Protein 4NWB (pdb70)

Foldseek 3Di:
DDDVVVVVVVVPCDDLVVLLVCVVPFFKKWKKAKFDDPVVVVVVCVVPVQKDKFWDDLVSLQSQPQDCVRGSAQLSNVNSQLRDDGMMMIGHHDDVVVVVVVQVPDKDFDQDDFQDFFQAKQWQDFFFAWQLSPPDPPVVTHGHDPVCQVVVVVLPDWDDDNTTGHPSTGILDHGRDGGHPSSSVVNVRSPHTRGMIHMGTAWMAGNVVSDIGGDPVNPPDGTDDDDD

Radius of gyration: 24.18 Å; Cα contacts (8 Å, |Δi|>4): 424; chains: 1; bounding box: 47×37×76 Å

Solvent-accessible surface area: 13720 Å² total

InterPro domains:
  IPR001790 Large ribosomal subunit protein uL10, N-terminal [PF00466] (19-119)
  IPR033867 Ribosome assembly factor Mrt4 [cd05796] (21-202)
  IPR040637 Large ribosomal subunit protein uL10-like, insertion domain [PF17777] (125-214)
  IPR043141 Large ribosomal subunit protein uL10-like domain superfamily [G3DSA:3.30.70.1730] (29-232)
  IPR043141 Large ribosomal subunit protein uL10-like domain superfamily [SSF160369] (20-141)
  IPR043164 Large ribosomal subunit protein uL10-like, insertion domain superfamily [G3DSA:3.90.105.20] (124-216)
  IPR051742 Ribosomal Assembly Factor uL10 [PTHR45841] (1-235)

B-factor: mean 37.97, std 18.2, range [11.33, 126.42]

CATH classification: 3.30.70.1730 (+1 more: 3.90.105.20)

Structure (mmCIF, N/CA/C/O backbone):
data_4NWB
#
_entry.id   4NWB
#
_cell.length_a   61.292
_cell.length_b   65.271
_cell.length_c   71.404
_cell.angle_alpha   90.00
_cell.angle_beta   111.03
_cell.angle_gamma   90.00
#
_symmetry.space_group_name_H-M   'C 1 2 1'
#
loop_
_entity.id
_entity.type
_entity.pdbx_description
1 polymer 'mRNA turnover protein 4'
2 non-polymer 'SULFATE ION'
3 water water
#
loop_
_atom_site.group_PDB
_atom_site.id
_atom_site.type_symbol
_atom_site.label_atom_id
_atom_site.label_alt_id
_atom_site.label_comp_id
_atom_site.label_asym_id
_atom_site.label_entity_id
_atom_site.label_seq_id
_atom_site.pdbx_PDB_ins_code
_atom_site.Cartn_x
_atom_site.Cartn_y
_atom_site.Cartn_z
_atom_site.occupancy
_atom_site.B_iso_or_equiv
_atom_site.auth_seq_id
_atom_site.auth_comp_id
_atom_site.auth_asym_id
_atom_site.auth_atom_id
_atom_site.pdbx_PDB_model_num
ATOM 1 N N . LYS A 1 5 ? -0.156 22.966 60.530 1.00 73.09 5 LYS A N 1
ATOM 2 C CA . LYS A 1 5 ? -0.106 24.219 59.781 1.00 70.48 5 LYS A CA 1
ATOM 3 C C . LYS A 1 5 ? 1.112 25.060 60.178 1.00 66.75 5 LYS A C 1
ATOM 4 O O . LYS A 1 5 ? 1.433 25.201 61.361 1.00 69.60 5 LYS A O 1
ATOM 10 N N . ARG A 1 6 ? 1.799 25.614 59.186 1.00 56.79 6 ARG A N 1
ATOM 11 C CA . ARG A 1 6 ? 3.063 26.281 59.452 1.00 52.41 6 ARG A CA 1
ATOM 12 C C . ARG A 1 6 ? 3.078 27.719 58.971 1.00 45.95 6 ARG A C 1
ATOM 13 O O . ARG A 1 6 ? 2.394 28.075 58.010 1.00 46.95 6 ARG A O 1
ATOM 21 N N . ALA A 1 7 ? 3.861 28.544 59.658 1.00 44.72 7 ALA A N 1
ATOM 22 C CA . ALA A 1 7 ? 3.976 29.944 59.317 1.00 42.65 7 ALA A CA 1
ATOM 23 C C . ALA A 1 7 ? 4.837 30.048 58.072 1.00 41.73 7 ALA A C 1
ATOM 24 O O . ALA A 1 7 ? 5.609 29.142 57.763 1.00 42.73 7 ALA A O 1
ATOM 26 N N . ARG A 1 8 ? 4.701 31.160 57.366 1.00 40.03 8 ARG A N 1
ATOM 27 C CA . ARG A 1 8 ? 5.469 31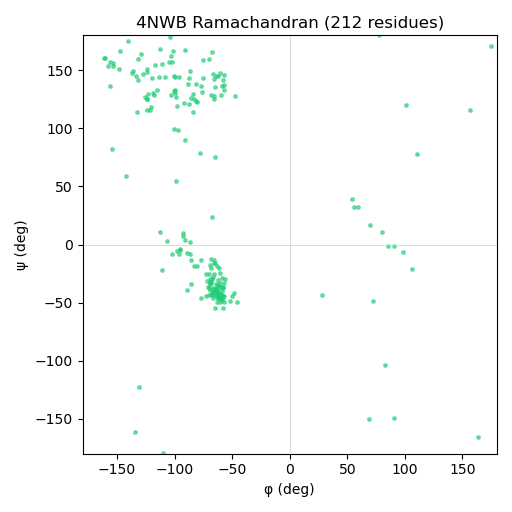.376 56.157 1.00 39.09 8 ARG A CA 1
ATOM 28 C C . ARG A 1 8 ? 6.983 31.321 56.400 1.00 39.11 8 ARG A C 1
ATOM 29 O O . ARG A 1 8 ? 7.734 30.828 55.552 1.00 39.14 8 ARG A O 1
ATOM 37 N N . VAL A 1 9 ? 7.438 31.826 57.546 1.00 38.94 9 VAL A N 1
ATOM 38 C CA . VAL A 1 9 ? 8.877 31.854 57.820 1.00 41.73 9 VAL A CA 1
ATOM 39 C C . VAL A 1 9 ? 9.469 30.443 57.923 1.00 44.36 9 VAL A C 1
ATOM 40 O O . VAL A 1 9 ? 10.617 30.216 57.528 1.00 41.05 9 VAL A O 1
ATOM 44 N N . TYR A 1 10 ? 8.684 29.499 58.435 1.00 44.19 10 TYR A N 1
ATOM 45 C CA . TYR A 1 10 ? 9.112 28.104 58.448 1.00 49.81 10 TYR A CA 1
ATOM 46 C C . TYR A 1 10 ? 9.349 27.620 57.018 1.00 48.77 10 TYR A C 1
ATOM 47 O O . TYR A 1 10 ? 10.394 27.047 56.705 1.00 49.76 10 TYR A O 1
ATOM 56 N N . HIS A 1 11 ? 8.367 27.869 56.158 1.00 51.01 11 HIS A N 1
ATOM 57 C CA . HIS A 1 11 ? 8.455 27.532 54.738 1.00 52.46 11 HIS A CA 1
ATOM 58 C C . HIS A 1 11 ? 9.667 28.184 54.068 1.00 50.52 11 HIS A C 1
ATOM 59 O O . HIS A 1 11 ? 10.387 27.544 53.299 1.00 50.05 11 HIS A O 1
ATOM 66 N N . LEU A 1 12 ? 9.895 29.456 54.366 1.00 40.43 12 LEU A N 1
ATOM 67 C CA . LEU A 1 12 ? 11.007 30.183 53.772 1.00 38.98 12 LEU A CA 1
ATOM 68 C C . LEU A 1 12 ? 12.360 29.647 54.234 1.00 46.80 12 LEU A C 1
ATOM 69 O O . LEU A 1 12 ? 13.319 29.591 53.460 1.00 39.75 12 LEU A O 1
ATOM 74 N N . THR A 1 13 ? 12.431 29.269 55.504 1.00 42.72 13 THR A N 1
ATOM 75 C CA . THR A 1 13 ? 13.660 28.755 56.100 1.00 51.36 13 THR A CA 1
ATOM 76 C C . THR A 1 13 ? 14.094 27.412 55.489 1.00 54.43 13 THR A C 1
ATOM 77 O O . THR A 1 13 ? 15.282 27.193 55.226 1.00 49.74 13 THR A O 1
ATOM 81 N N . GLN A 1 14 ? 13.130 26.530 55.244 1.00 54.38 14 GLN A N 1
ATOM 82 C CA . GLN A 1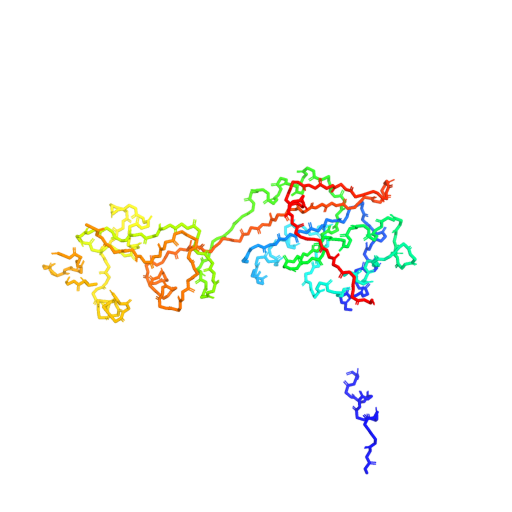 14 ? 13.422 25.225 54.652 1.00 66.45 14 GLN A CA 1
ATOM 83 C C . GLN A 1 14 ? 13.875 25.362 53.201 1.00 70.50 14 GLN A C 1
ATOM 84 O O . GLN A 1 14 ? 14.817 24.698 52.769 1.00 79.43 14 GLN A O 1
ATOM 90 N N . VAL A 1 15 ? 13.199 26.233 52.459 1.00 66.24 15 VAL A N 1
ATOM 91 C CA . VAL A 1 15 ? 13.564 26.548 51.079 1.00 66.67 15 VAL A CA 1
ATOM 92 C C . VAL A 1 15 ? 14.961 27.175 50.989 1.00 70.81 15 VAL A C 1
ATOM 93 O O . VAL A 1 15 ? 15.700 26.930 50.035 1.00 76.00 15 VAL A O 1
ATOM 97 N N . ASN A 1 16 ? 15.326 27.963 51.998 1.00 69.57 16 ASN A N 1
ATOM 98 C CA . ASN A 1 16 ? 16.589 28.700 51.996 1.00 72.57 16 ASN A CA 1
ATOM 99 C C . ASN A 1 16 ? 17.841 27.816 52.050 1.00 76.59 16 ASN A C 1
ATOM 100 O O . ASN A 1 16 ? 18.945 28.271 51.753 1.00 80.62 16 ASN A O 1
ATOM 105 N N . LYS A 1 17 ? 17.665 26.553 52.421 1.00 77.58 17 LYS A N 1
ATOM 106 C CA . LYS A 1 17 ? 18.783 25.619 52.513 1.00 75.64 17 LYS A CA 1
ATOM 107 C C . LYS A 1 17 ? 19.435 25.344 51.155 1.00 75.54 17 LYS A C 1
ATOM 108 O O . LYS A 1 17 ? 18.782 24.889 50.214 1.00 76.08 17 LYS A O 1
ATOM 114 N N . ARG A 1 25 ? 27.485 35.132 45.973 1.00 41.25 25 ARG A N 1
ATOM 115 C CA . ARG A 1 25 ? 26.805 35.605 44.776 1.00 37.10 25 ARG A CA 1
ATOM 116 C C . ARG A 1 25 ? 27.385 36.947 44.338 1.00 30.20 25 ARG A C 1
ATOM 117 O O . ARG A 1 25 ? 28.460 37.345 44.793 1.00 31.10 25 ARG A O 1
ATOM 125 N N . LEU A 1 26 ? 26.675 37.639 43.456 1.00 25.27 26 LEU A N 1
ATOM 126 C CA . LEU A 1 26 ? 27.232 38.792 42.750 1.00 28.39 26 LEU A CA 1
ATOM 127 C C . LEU A 1 26 ? 27.712 39.906 43.683 1.00 25.13 26 LEU A C 1
ATOM 128 O O . LEU A 1 26 ? 28.827 40.423 43.543 1.00 23.96 26 LEU A O 1
ATOM 133 N N . PHE A 1 27 ? 26.865 40.272 44.643 1.00 26.03 27 PHE A N 1
ATOM 134 C CA . PHE A 1 27 ? 27.174 41.357 45.572 1.00 26.36 27 PHE A CA 1
ATOM 135 C C . PHE A 1 27 ? 28.457 41.087 46.338 1.00 24.59 27 PHE A C 1
ATOM 136 O O . PHE A 1 27 ? 29.377 41.911 46.339 1.00 22.15 27 PHE A O 1
ATOM 144 N N . SER A 1 28 ? 28.509 39.930 46.996 1.00 22.86 28 SER A N 1
ATOM 145 C CA . SER A 1 28 ? 29.657 39.568 47.826 1.00 27.14 28 SER A CA 1
ATOM 146 C C . SER A 1 28 ? 30.933 39.381 47.005 1.00 23.42 28 SER A C 1
ATOM 147 O O . SER A 1 28 ? 32.011 39.782 47.435 1.00 23.82 28 SER A O 1
ATOM 150 N N . ASN A 1 29 ? 30.794 38.748 45.846 1.00 22.21 29 ASN A N 1
ATOM 151 C CA . ASN A 1 29 ? 31.923 38.545 44.940 1.00 21.59 29 ASN A CA 1
ATOM 152 C C . ASN A 1 29 ? 32.551 39.864 44.491 1.00 22.78 29 ASN A C 1
ATOM 153 O O . ASN A 1 29 ? 33.780 39.995 44.446 1.00 20.80 29 ASN A O 1
ATOM 158 N N . ILE A 1 30 ? 31.722 40.847 44.153 1.00 18.67 30 ILE A N 1
ATOM 159 C CA . ILE A 1 30 ? 32.257 42.167 43.773 1.00 21.14 30 ILE A CA 1
ATOM 160 C C . ILE A 1 30 ? 33.013 42.801 44.946 1.00 22.59 30 ILE A C 1
ATOM 161 O O . ILE A 1 30 ? 34.134 43.291 44.783 1.00 21.26 30 ILE A O 1
ATOM 166 N N . ARG A 1 31 ? 32.421 42.760 46.142 1.00 21.09 31 ARG A N 1
ATOM 167 C CA . ARG A 1 31 ? 33.094 43.360 47.290 1.00 18.25 31 ARG A CA 1
ATOM 168 C C . ARG A 1 31 ? 34.410 42.666 47.626 1.00 22.80 31 ARG A C 1
ATOM 169 O O . ARG A 1 31 ? 35.368 43.322 48.026 1.00 25.56 31 ARG A O 1
ATOM 177 N N . GLU A 1 32 ? 34.460 41.351 47.441 1.00 20.14 32 GLU A N 1
ATOM 178 C CA . GLU A 1 32 ? 35.671 40.586 47.707 1.00 21.66 32 GLU A CA 1
ATOM 179 C C . GLU A 1 32 ? 36.770 40.980 46.704 1.00 23.36 32 GLU A C 1
ATOM 180 O O . GLU A 1 32 ? 37.968 40.884 46.989 1.00 27.17 32 GLU A O 1
ATOM 186 N N . THR A 1 33 ? 36.335 41.411 45.535 1.00 20.38 33 THR A N 1
ATOM 187 C CA . THR A 1 33 ? 37.235 41.640 44.387 1.00 18.99 33 THR A CA 1
ATOM 188 C C . THR A 1 33 ? 37.878 43.028 44.381 1.00 21.92 33 THR A C 1
ATOM 189 O O . THR A 1 33 ? 39.024 43.206 43.941 1.00 19.93 33 THR A O 1
ATOM 193 N N . ILE A 1 34 ? 37.130 44.011 44.859 1.00 19.22 34 ILE A N 1
ATOM 194 C CA . ILE A 1 34 ? 37.573 45.406 44.861 1.00 22.40 34 ILE A CA 1
ATOM 195 C C . ILE A 1 34 ? 39.022 45.631 45.355 1.00 24.55 34 ILE A C 1
ATOM 196 O O . ILE A 1 34 ? 39.797 46.291 44.659 1.00 22.77 34 ILE A O 1
ATOM 201 N N . PRO A 1 35 ? 39.401 45.063 46.525 1.00 25.05 35 PRO A N 1
ATOM 202 C CA . PRO A 1 35 ? 40.739 45.345 47.077 1.00 24.91 35 PRO A CA 1
ATOM 203 C C . PRO A 1 35 ? 41.880 44.761 46.255 1.00 30.37 35 PRO A C 1
ATOM 204 O O . PRO A 1 35 ? 43.038 45.119 46.481 1.00 29.52 35 PRO A O 1
ATOM 208 N N . LYS A 1 36 ? 41.566 43.874 45.318 1.00 21.16 36 LYS A N 1
ATOM 209 C CA . LYS A 1 36 ? 42.594 43.059 44.679 1.00 20.31 36 LYS A CA 1
ATOM 210 C C . LYS A 1 36 ? 43.098 43.602 43.339 1.00 18.57 36 LYS A C 1
ATOM 211 O O . LYS A 1 36 ? 44.038 43.046 42.779 1.00 23.24 36 LYS A O 1
ATOM 217 N N . TYR A 1 37 ? 42.460 44.647 42.810 1.00 18.16 37 TYR A N 1
ATOM 218 C CA . TYR A 1 37 ? 42.792 45.118 41.454 1.00 20.02 37 TYR A CA 1
ATOM 219 C C . TYR A 1 37 ? 43.111 46.598 41.354 1.00 19.73 37 TYR A C 1
ATOM 220 O O . TYR A 1 37 ? 42.549 47.411 42.074 1.00 18.03 37 TYR A O 1
ATOM 229 N N . GLN A 1 38 ? 44.015 46.959 40.442 1.00 14.54 38 GLN A N 1
ATOM 230 C CA . GLN A 1 38 ? 44.354 48.355 40.256 1.00 13.97 38 GLN A CA 1
ATOM 231 C C . GLN A 1 38 ? 43.234 49.186 39.636 1.00 16.63 38 GLN A C 1
ATOM 232 O O . GLN A 1 38 ? 43.116 50.375 39.924 1.00 18.29 38 GLN A O 1
ATOM 238 N N . HIS A 1 39 ? 42.433 48.572 38.762 1.00 17.22 39 HIS A N 1
ATOM 239 C CA . HIS A 1 39 ? 41.416 49.307 38.020 1.00 15.98 39 HIS A CA 1
ATOM 240 C C . HIS A 1 39 ? 40.085 48.594 38.029 1.00 16.49 39 HIS A C 1
ATOM 241 O O . HIS A 1 39 ? 40.024 47.357 38.004 1.00 16.15 39 HIS A O 1
ATOM 248 N N . CYS A 1 40 ? 39.012 49.377 38.056 1.00 12.54 40 CYS A N 1
ATOM 249 C CA . CYS A 1 40 ? 37.681 48.839 37.770 1.00 13.22 40 CYS A CA 1
ATOM 250 C C . CYS A 1 40 ? 37.072 49.645 36.635 1.00 14.25 40 CYS A C 1
ATOM 251 O O . CYS A 1 40 ? 36.840 50.840 36.786 1.00 13.35 40 CYS A O 1
ATOM 254 N N . PHE A 1 41 ? 36.826 48.996 35.493 1.00 14.24 41 PHE A N 1
ATOM 255 C CA . PHE A 1 41 ? 36.222 49.650 34.324 1.00 13.39 41 PHE A CA 1
ATOM 256 C C . PHE A 1 41 ? 34.711 49.392 34.322 1.00 15.83 41 PHE A C 1
ATOM 257 O O . PHE A 1 41 ? 34.271 48.313 34.685 1.00 18.98 41 PHE A O 1
ATOM 265 N N . VAL A 1 42 ? 33.923 50.370 33.891 1.00 17.38 42 VAL A N 1
ATOM 266 C CA . VAL A 1 42 ? 32.547 50.074 33.516 1.00 20.67 42 VAL A CA 1
ATOM 267 C C . VAL A 1 42 ? 32.523 49.982 31.996 1.00 20.77 42 VAL A C 1
ATOM 268 O O . VAL A 1 42 ? 33.093 50.836 31.302 1.00 18.83 42 VAL A O 1
ATOM 272 N N . PHE A 1 43 ? 31.905 48.934 31.464 1.00 18.95 43 PHE A N 1
ATOM 273 C CA . PHE A 1 43 ? 31.756 48.846 30.022 1.00 19.52 43 PHE A CA 1
ATOM 274 C C . PHE A 1 43 ? 30.296 48.691 29.660 1.00 20.92 43 PHE A C 1
ATOM 275 O O . PHE A 1 43 ? 29.533 48.112 30.424 1.00 23.26 43 PHE A O 1
ATOM 283 N N . SER A 1 44 ? 29.914 49.213 28.502 1.00 19.77 44 SER A N 1
ATOM 284 C CA . SER A 1 44 ? 28.587 48.951 27.967 1.00 17.53 44 SER A CA 1
ATOM 285 C C . SER A 1 44 ? 28.789 47.943 26.835 1.00 22.48 44 SER A C 1
ATOM 286 O O . SER A 1 44 ? 29.876 47.838 26.264 1.00 25.42 44 SER A O 1
ATOM 289 N N . VAL A 1 45 ? 27.748 47.197 26.505 1.00 24.23 45 VAL A N 1
ATOM 290 C CA A VAL A 1 45 ? 27.862 46.136 25.512 0.50 28.89 45 VAL A CA 1
ATOM 291 C CA B VAL A 1 45 ? 27.887 46.165 25.496 0.50 25.92 45 VAL A CA 1
ATOM 292 C C . VAL A 1 45 ? 26.673 46.141 24.574 1.00 33.42 45 VAL A C 1
ATOM 293 O O . VAL A 1 45 ? 25.544 46.405 25.002 1.00 30.82 45 VAL A O 1
ATOM 300 N N . ASP A 1 46 ? 26.927 45.875 23.294 1.00 27.06 46 ASP A N 1
ATOM 301 C CA . ASP A 1 46 ? 25.869 45.621 22.327 1.00 30.69 46 ASP A CA 1
ATOM 302 C C . ASP A 1 46 ? 25.876 44.134 22.032 1.00 29.25 46 ASP A C 1
ATOM 303 O O . ASP A 1 46 ? 26.944 43.535 21.883 1.00 30.84 46 ASP A O 1
ATOM 308 N N A ASN A 1 47 ? 24.699 43.526 21.886 0.50 33.35 47 ASN A N 1
ATOM 309 N N B ASN A 1 47 ? 24.675 43.561 22.035 0.50 33.12 47 ASN A N 1
ATOM 310 C CA A ASN A 1 47 ? 24.596 42.100 21.538 0.50 35.84 47 ASN A CA 1
ATOM 311 C CA B ASN A 1 47 ? 24.447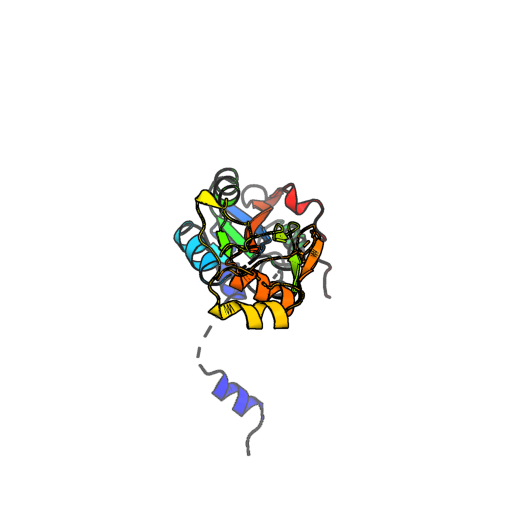 42.193 21.618 0.50 35.22 47 ASN A CA 1
ATOM 312 C C A ASN A 1 47 ? 25.477 41.196 22.390 0.50 38.81 47 ASN A C 1
ATOM 313 C C B ASN A 1 47 ? 25.304 41.173 22.377 0.50 38.00 47 ASN A C 1
ATOM 314 O O A ASN A 1 47 ? 26.264 40.402 21.877 0.50 40.72 47 ASN A O 1
ATOM 315 O O B ASN A 1 47 ? 25.889 40.273 21.777 0.50 42.17 47 ASN A O 1
ATOM 332 N N . ARG A 1 49 ? 26.070 37.998 24.307 1.00 41.35 49 ARG A N 1
ATOM 333 C CA . ARG A 1 49 ? 25.509 36.656 24.336 1.00 34.49 49 ARG A CA 1
ATOM 334 C C . ARG A 1 49 ? 26.326 35.859 25.332 1.00 38.79 49 ARG A C 1
ATOM 335 O O . ARG A 1 49 ? 27.503 36.172 25.553 1.00 35.61 49 ARG A O 1
ATOM 343 N N . ASN A 1 50 ? 25.715 34.835 25.928 1.00 35.70 50 ASN A N 1
ATOM 344 C CA A ASN A 1 50 ? 26.398 34.038 26.935 0.50 36.56 50 ASN A CA 1
ATOM 345 C CA B ASN A 1 50 ? 26.385 33.998 26.927 0.50 36.25 50 ASN A CA 1
ATOM 346 C C . ASN A 1 50 ? 27.761 33.541 26.454 1.00 28.91 50 ASN A C 1
ATOM 347 O O . ASN A 1 50 ? 28.761 33.671 27.165 1.00 26.80 50 ASN A O 1
ATOM 356 N N . ASN A 1 51 ? 27.800 32.995 25.246 1.00 25.99 51 ASN A N 1
ATOM 357 C CA . ASN A 1 51 ? 29.063 32.490 24.712 1.00 25.49 51 ASN A CA 1
ATOM 358 C C . ASN A 1 51 ? 30.139 33.558 24.579 1.00 27.45 51 ASN A C 1
ATOM 359 O O . ASN A 1 51 ? 31.313 33.271 24.800 1.00 22.97 51 ASN A O 1
ATOM 364 N N . TYR A 1 52 ? 29.754 34.780 24.218 1.00 22.73 52 TYR A N 1
ATOM 365 C CA . TYR A 1 52 ? 30.743 35.846 24.029 1.00 24.77 52 TYR A CA 1
ATOM 366 C C . TYR A 1 52 ? 31.333 36.241 25.382 1.00 25.17 52 TYR A C 1
ATOM 367 O O . TYR A 1 52 ? 32.528 36.492 25.498 1.00 19.27 52 TYR A O 1
ATOM 376 N N . LEU A 1 53 ? 30.490 36.292 26.410 1.00 22.11 53 LEU A N 1
ATOM 377 C CA . LEU A 1 53 ? 30.973 36.653 27.748 1.00 22.41 53 LEU A CA 1
ATOM 378 C C . LEU A 1 53 ? 31.955 35.611 28.255 1.00 20.51 53 LEU A C 1
ATOM 379 O O . LEU A 1 53 ? 32.961 35.949 28.885 1.00 20.14 53 LEU A O 1
ATOM 384 N N . LYS A 1 54 ? 31.660 34.352 27.968 1.00 20.49 54 LYS A N 1
ATOM 385 C CA . LYS A 1 54 ? 32.527 33.253 28.367 1.00 21.25 54 LYS A CA 1
ATOM 386 C C . LYS A 1 54 ? 33.873 33.390 27.666 1.00 19.97 54 LYS A C 1
ATOM 387 O O . LYS A 1 54 ? 34.919 33.197 28.281 1.00 21.62 54 LYS A O 1
ATOM 393 N N . ASP A 1 55 ? 33.841 33.731 26.381 1.00 20.88 55 ASP A N 1
ATOM 394 C CA . ASP A 1 55 ? 35.095 33.897 25.630 1.00 21.64 55 ASP A CA 1
ATOM 395 C C . ASP A 1 55 ? 35.920 35.094 26.111 1.00 21.51 55 ASP A C 1
ATOM 396 O O . ASP A 1 55 ? 37.142 35.012 26.192 1.00 20.67 55 ASP A O 1
ATOM 401 N N . VAL A 1 56 ? 35.270 36.219 26.409 1.00 19.54 56 VAL A N 1
ATOM 402 C CA . VAL A 1 56 ? 35.977 37.356 26.981 1.00 18.41 56 VAL A CA 1
ATOM 403 C C . VAL A 1 56 ? 36.590 36.988 28.331 1.00 19.68 56 VAL A C 1
ATOM 404 O O . VAL A 1 56 ? 37.754 37.305 28.590 1.00 19.96 56 VAL A O 1
ATOM 408 N N . ARG A 1 57 ? 35.807 36.332 29.192 1.00 19.35 57 ARG A N 1
ATOM 409 C CA . ARG A 1 57 ? 36.336 35.886 30.487 1.00 19.24 57 ARG A CA 1
ATOM 410 C C . ARG A 1 57 ? 37.524 34.943 30.360 1.00 25.64 57 ARG A C 1
ATOM 411 O O . ARG A 1 57 ? 38.476 35.032 31.140 1.00 23.08 57 ARG A O 1
ATOM 419 N N . HIS A 1 58 ? 37.464 34.037 29.391 1.00 21.04 58 HIS A N 1
ATOM 420 C CA . HIS A 1 58 ? 38.562 33.099 29.171 1.00 20.19 58 HIS A CA 1
ATOM 421 C C . HIS A 1 58 ? 39.840 33.792 28.668 1.00 23.15 58 HIS A C 1
ATOM 422 O O . HIS A 1 58 ? 40.945 33.463 29.092 1.00 23.50 58 HIS A O 1
ATOM 429 N N . GLU A 1 59 ? 39.689 34.711 27.728 1.00 17.92 59 GLU A N 1
ATOM 430 C CA . GLU A 1 59 ? 40.844 35.433 27.190 1.00 20.52 59 GLU A CA 1
ATOM 431 C C . GLU A 1 59 ? 41.436 36.398 28.216 1.00 21.62 59 GLU A C 1
ATOM 432 O O . GLU A 1 59 ? 42.662 36.549 28.304 1.00 22.15 59 GLU A O 1
ATOM 438 N N . LEU A 1 60 ? 40.575 37.031 29.002 1.00 19.48 60 LEU A N 1
ATOM 439 C CA . LEU A 1 60 ? 41.030 37.932 30.064 1.00 20.22 60 LEU A CA 1
ATOM 440 C C . LEU A 1 60 ? 41.001 37.193 31.401 1.00 24.05 60 LEU A C 1
ATOM 441 O O . LEU A 1 60 ? 40.398 37.668 32.368 1.00 20.69 60 LEU A O 1
ATOM 446 N N . ASN A 1 61 ? 41.674 36.046 31.450 1.00 23.52 61 ASN A N 1
ATOM 447 C CA . ASN A 1 61 ? 41.546 35.143 32.591 1.00 25.98 61 ASN A CA 1
ATOM 448 C C . ASN A 1 61 ? 42.180 35.706 33.856 1.00 25.06 61 ASN A C 1
ATOM 449 O O . ASN A 1 61 ? 41.849 35.276 34.961 1.00 28.77 61 ASN A O 1
ATOM 454 N N . ASP A 1 62 ? 43.049 36.704 33.689 1.00 21.49 62 ASP A N 1
ATOM 455 C CA . ASP A 1 62 ? 43.608 37.432 34.829 1.00 25.03 62 ASP A CA 1
ATOM 456 C C . ASP A 1 62 ? 42.742 38.601 35.298 1.00 28.19 62 ASP A C 1
ATOM 457 O O . ASP A 1 62 ? 43.123 39.319 36.218 1.00 26.84 62 ASP A O 1
ATOM 462 N N . CYS A 1 63 ? 41.585 38.800 34.669 1.00 22.32 63 CYS A N 1
ATOM 463 C CA . CYS A 1 63 ? 40.677 39.872 35.080 1.00 12.98 63 CYS A CA 1
ATOM 464 C C . CYS A 1 63 ? 39.420 39.238 35.667 1.00 13.60 63 CYS A C 1
ATOM 465 O O . CYS A 1 63 ? 39.217 38.017 35.557 1.00 17.32 63 CYS A O 1
ATOM 468 N N . ARG A 1 64 ? 38.594 40.056 36.301 1.00 21.26 64 ARG A N 1
ATOM 469 C CA . ARG A 1 64 ? 37.311 39.561 36.793 1.00 20.61 64 ARG A CA 1
ATOM 470 C C . ARG A 1 64 ? 36.206 40.423 36.208 1.00 16.05 64 ARG A C 1
ATOM 471 O O . ARG A 1 64 ? 36.228 41.653 36.334 1.00 16.97 64 ARG A O 1
ATOM 479 N N . ILE A 1 65 ? 35.243 39.780 35.555 1.00 15.09 65 ILE A N 1
ATOM 480 C CA . ILE A 1 65 ? 34.218 40.523 34.830 1.00 16.38 65 ILE A CA 1
ATOM 481 C C . ILE A 1 65 ? 32.878 40.185 35.453 1.00 19.43 65 ILE A C 1
ATOM 482 O O . ILE A 1 65 ? 32.572 39.014 35.679 1.00 22.71 65 ILE A O 1
ATOM 487 N N . PHE A 1 66 ? 32.108 41.213 35.763 1.00 16.30 66 PHE A N 1
ATOM 488 C CA . PHE A 1 66 ? 30.784 41.015 36.363 1.00 16.62 66 PHE A CA 1
ATOM 489 C C . PHE A 1 66 ? 29.758 41.621 35.434 1.00 16.94 66 PHE A C 1
ATOM 490 O O . PHE A 1 66 ? 30.000 42.661 34.806 1.00 20.22 66 PHE A O 1
ATOM 498 N N . PHE A 1 67 ? 28.606 40.966 35.344 1.00 18.65 67 PHE A N 1
ATOM 499 C CA . PHE A 1 67 ? 27.596 41.381 34.397 1.00 21.36 67 PHE A CA 1
ATOM 500 C C . PHE A 1 67 ? 26.278 40.895 34.964 1.00 22.56 67 PHE A C 1
ATOM 501 O O . PHE A 1 67 ? 25.787 39.824 34.604 1.00 28.36 67 PHE A O 1
ATOM 509 N N . GLY A 1 68 ? 25.741 41.671 35.893 1.00 29.19 68 GLY A N 1
ATOM 510 C CA . GLY A 1 68 ? 24.475 41.347 36.515 1.00 30.51 68 GLY A CA 1
ATOM 511 C C . GLY A 1 68 ? 23.594 42.569 36.588 1.00 30.97 68 GLY A C 1
ATOM 512 O O . GLY A 1 68 ? 23.824 43.553 35.882 1.00 28.15 68 GLY A O 1
ATOM 513 N N . LYS A 1 69 ? 22.588 42.509 37.455 1.00 27.73 69 LYS A N 1
ATOM 514 C CA . LYS A 1 69 ? 21.672 43.616 37.618 1.00 34.15 69 LYS A CA 1
ATOM 515 C C . LYS A 1 69 ? 22.460 44.853 37.982 1.00 32.48 69 LYS A C 1
ATOM 516 O O . LYS A 1 69 ? 23.328 44.821 38.858 1.00 26.67 69 LYS A O 1
ATOM 522 N N . THR A 1 70 ? 22.155 45.944 37.297 1.00 33.90 70 THR A N 1
ATOM 523 C CA A THR A 1 70 ? 22.922 47.165 37.433 0.50 32.61 70 THR A CA 1
ATOM 524 C CA B THR A 1 70 ? 22.927 47.173 37.449 0.50 32.58 70 THR A CA 1
ATOM 525 C C . THR A 1 70 ? 22.769 47.780 38.826 1.00 33.33 70 THR A C 1
ATOM 526 O O . THR A 1 70 ? 23.725 48.311 39.389 1.00 29.44 70 THR A O 1
ATOM 533 N N . LYS A 1 71 ? 21.561 47.704 39.374 1.00 25.12 71 LYS A N 1
ATOM 534 C CA . LYS A 1 71 ? 21.330 48.254 40.689 1.00 26.48 71 LYS A CA 1
ATOM 535 C C . LYS A 1 71 ? 22.174 47.528 41.732 1.00 23.33 71 LYS A C 1
ATOM 536 O O . LYS A 1 71 ? 22.713 48.149 42.641 1.00 24.23 71 LYS A O 1
ATOM 542 N N . LEU A 1 72 ? 22.292 46.211 41.584 1.00 26.08 72 LEU A N 1
ATOM 543 C CA . LEU A 1 72 ? 23.044 45.396 42.535 1.00 28.31 72 LEU A CA 1
ATOM 544 C C . LEU A 1 72 ? 24.528 45.727 42.468 1.00 25.37 72 LEU A C 1
ATOM 545 O O . LEU A 1 72 ? 25.181 45.886 43.502 1.00 26.33 72 LEU A O 1
ATOM 558 N N . ALA A 1 74 ? 25.873 48.464 41.452 1.00 19.35 74 ALA A N 1
ATOM 559 C CA . ALA A 1 74 ? 26.077 49.817 41.955 1.00 21.53 74 ALA A CA 1
ATOM 560 C C . ALA A 1 74 ? 26.140 49.845 43.482 1.00 21.75 74 ALA A C 1
ATOM 561 O O . ALA A 1 74 ? 27.001 50.513 44.067 1.00 21.29 74 ALA A O 1
ATOM 563 N N . ARG A 1 75 ? 25.227 49.110 44.113 1.00 20.25 75 ARG A N 1
ATOM 564 C CA . ARG A 1 75 ? 25.207 49.005 45.564 1.00 20.07 75 ARG A CA 1
ATOM 565 C C . ARG A 1 75 ? 26.409 48.228 46.103 1.00 22.40 75 ARG A C 1
ATOM 566 O O . ARG A 1 75 ? 26.892 48.513 47.203 1.00 22.24 75 ARG A O 1
ATOM 574 N N . ALA A 1 76 ? 26.890 47.240 45.351 1.00 19.64 76 ALA A N 1
ATOM 575 C CA . ALA A 1 76 ? 28.093 46.525 45.782 1.00 20.92 76 ALA A CA 1
ATOM 576 C C . ALA A 1 76 ? 29.281 47.485 45.866 1.00 25.15 76 ALA A C 1
ATOM 577 O O . ALA A 1 76 ? 30.055 47.446 46.811 1.00 20.33 76 ALA A O 1
ATOM 579 N N . LEU A 1 77 ? 29.417 48.351 44.875 1.00 20.75 77 LEU A N 1
ATOM 580 C CA . LEU A 1 77 ? 30.512 49.312 44.867 1.00 19.85 77 LEU A CA 1
ATOM 581 C C . LEU A 1 77 ? 30.297 50.384 45.925 1.00 22.76 77 LEU A C 1
ATOM 582 O O . LEU A 1 77 ? 31.258 50.834 46.551 1.00 20.58 77 LEU A O 1
ATOM 587 N N . GLY A 1 78 ? 29.035 50.778 46.117 1.00 21.72 78 GLY A N 1
ATOM 588 C CA . GLY A 1 78 ? 28.687 51.876 47.001 1.00 24.50 78 GLY A CA 1
ATOM 589 C C . GLY A 1 78 ? 28.419 53.145 46.214 1.00 22.49 78 GLY A C 1
ATOM 590 O O . GLY A 1 78 ? 29.306 53.625 45.529 1.00 21.38 78 GLY A O 1
ATOM 591 N N . THR A 1 79 ? 27.214 53.701 46.324 1.00 25.63 79 THR A N 1
ATOM 592 C CA . THR A 1 79 ? 26.806 54.814 45.456 1.00 27.34 79 THR A CA 1
ATOM 593 C C . THR A 1 79 ? 27.011 56.202 46.068 1.00 27.28 79 THR A C 1
ATOM 594 O O . THR A 1 79 ? 26.766 57.227 45.423 1.00 26.47 79 THR A O 1
ATOM 598 N N . THR A 1 80 ? 27.450 56.229 47.316 1.00 24.39 80 THR A N 1
ATOM 599 C CA . THR A 1 80 ? 27.678 57.483 48.020 1.00 26.75 80 THR A CA 1
ATOM 600 C C . THR A 1 80 ? 29.045 57.430 48.688 1.00 20.79 80 THR A C 1
ATOM 601 O O . THR A 1 80 ? 29.575 56.342 48.923 1.00 28.40 80 THR A O 1
ATOM 605 N N . PRO A 1 81 ? 29.612 58.603 49.020 1.00 24.95 81 PRO A N 1
ATOM 606 C CA . PRO A 1 81 ? 30.901 58.611 49.721 1.00 29.96 81 PRO A CA 1
ATOM 607 C C . PRO A 1 81 ? 30.843 57.820 51.022 1.00 30.59 81 PRO A C 1
ATOM 608 O O . PRO A 1 81 ? 31.840 57.215 51.400 1.00 33.89 81 PRO A O 1
ATOM 612 N N . GLU A 1 82 ? 29.688 57.822 51.688 1.00 31.12 82 GLU A N 1
ATOM 613 C CA . GLU A 1 82 ? 29.523 57.096 52.940 1.00 31.79 82 GLU A CA 1
ATOM 614 C C . GLU A 1 82 ? 29.534 55.579 52.746 1.00 33.09 82 GLU A C 1
ATOM 615 O O . GLU A 1 82 ? 30.008 54.843 53.607 1.00 42.58 82 GLU A O 1
ATOM 621 N N . GLU A 1 83 ? 29.006 55.118 51.619 1.00 25.09 83 GLU A N 1
ATOM 622 C CA . GLU A 1 83 ? 28.825 53.688 51.394 1.00 26.93 83 GLU A CA 1
ATOM 623 C C . GLU A 1 83 ? 29.875 53.056 50.480 1.00 27.68 83 GLU A C 1
ATOM 624 O O . GLU A 1 83 ? 29.915 51.833 50.339 1.00 30.81 83 GLU A O 1
ATOM 630 N N . GLU A 1 84 ? 30.719 53.869 49.854 1.00 28.61 84 GLU A N 1
ATOM 631 C CA . GLU A 1 84 ? 31.680 53.316 48.893 1.00 19.74 84 GLU A CA 1
ATOM 632 C C . GLU A 1 84 ? 32.676 52.372 49.578 1.00 21.94 84 GLU A C 1
ATOM 633 O O . GLU A 1 84 ? 33.053 52.581 50.727 1.00 25.31 84 GLU A O 1
ATOM 639 N N . GLN A 1 85 ? 33.084 51.322 48.869 1.00 21.84 85 GLN A N 1
ATOM 640 C CA . GLN A 1 85 ? 33.950 50.292 49.444 1.00 26.11 85 GLN A CA 1
ATOM 641 C C . GLN A 1 85 ? 35.439 50.621 49.256 1.00 21.57 85 GLN A C 1
ATOM 642 O O . GLN A 1 85 ? 36.304 49.930 49.791 1.00 27.81 85 GLN A O 1
ATOM 648 N N . ALA A 1 86 ? 35.718 51.672 48.494 1.00 19.99 86 ALA A N 1
ATOM 649 C CA . ALA A 1 86 ? 37.071 52.199 48.331 1.00 24.82 86 ALA A CA 1
ATOM 650 C C . ALA A 1 86 ? 36.982 53.679 47.981 1.00 25.46 86 ALA A C 1
ATOM 651 O O . ALA A 1 86 ? 35.993 54.131 47.404 1.00 21.17 86 ALA A O 1
ATOM 653 N N . ASP A 1 87 ? 38.033 54.420 48.313 1.00 25.22 87 ASP A N 1
ATOM 654 C CA A ASP A 1 87 ? 38.060 55.869 48.151 0.50 28.07 87 ASP A CA 1
ATOM 655 C CA B ASP A 1 87 ? 38.036 55.868 48.162 0.50 27.74 87 ASP A CA 1
ATOM 656 C C . ASP A 1 87 ? 37.720 56.305 46.734 1.00 25.28 87 ASP A C 1
ATOM 657 O O . ASP A 1 87 ? 38.446 55.976 45.795 1.00 21.33 87 ASP A O 1
ATOM 666 N N . GLY A 1 88 ? 36.623 57.044 46.589 1.00 22.49 88 GLY A N 1
ATOM 667 C CA . GLY A 1 88 ? 36.238 57.624 45.308 1.00 21.22 88 GLY A CA 1
ATOM 668 C C . GLY A 1 88 ? 35.440 56.705 44.404 1.00 16.14 88 GLY A C 1
ATOM 669 O O . GLY A 1 88 ? 35.036 57.086 43.313 1.00 21.43 88 GLY A O 1
ATOM 670 N N . LEU A 1 89 ? 35.211 55.478 44.856 1.00 18.37 89 LEU A N 1
ATOM 671 C CA . LEU A 1 89 ? 34.571 54.497 44.010 1.00 20.48 89 LEU A CA 1
ATOM 672 C C . LEU A 1 89 ? 33.126 54.865 43.675 1.00 17.49 89 LEU A C 1
ATOM 673 O O . LEU A 1 89 ? 32.609 54.458 42.629 1.00 20.28 89 LEU A O 1
ATOM 678 N N . HIS A 1 90 ? 32.476 55.649 44.531 1.00 17.66 90 HIS A N 1
ATOM 679 C CA . HIS A 1 90 ? 31.088 56.022 44.265 1.00 14.74 90 HIS A CA 1
ATOM 680 C C . HIS A 1 90 ? 30.939 56.748 42.928 1.00 18.42 90 HIS A C 1
ATOM 681 O O . HIS A 1 90 ? 29.892 56.667 42.284 1.00 19.37 90 HIS A O 1
ATOM 688 N N . ARG A 1 91 ? 31.982 57.450 42.484 1.00 15.03 91 ARG A N 1
ATOM 689 C CA . ARG A 1 91 ? 31.849 58.202 41.241 1.00 17.46 91 ARG A CA 1
ATOM 690 C C . ARG A 1 91 ? 31.773 57.279 40.027 1.00 18.06 91 ARG A C 1
ATOM 691 O O . ARG A 1 91 ? 31.215 57.659 39.005 1.00 18.76 91 ARG A O 1
ATOM 699 N N . LEU A 1 92 ? 32.331 56.081 40.150 1.00 18.06 92 LEU A N 1
ATOM 700 C CA . LEU A 1 92 ? 32.277 55.092 39.067 1.00 14.09 92 LEU A CA 1
ATOM 701 C C . LEU A 1 92 ? 30.825 54.611 38.888 1.00 16.36 92 LEU A C 1
ATOM 702 O O . LEU A 1 92 ? 30.407 54.285 37.777 1.00 18.41 92 LEU A O 1
ATOM 707 N N . THR A 1 93 ? 30.059 54.580 39.972 1.00 18.66 93 THR A N 1
ATOM 708 C CA . THR A 1 93 ? 28.678 54.085 39.874 1.00 17.58 93 THR A CA 1
ATOM 709 C C . THR A 1 93 ? 27.792 54.972 39.009 1.00 24.14 93 THR A C 1
ATOM 710 O O . THR A 1 93 ? 26.707 54.554 38.585 1.00 23.07 93 THR A O 1
ATOM 714 N N . ARG A 1 94 ? 28.245 56.195 38.740 1.00 21.10 94 ARG A N 1
ATOM 715 C CA . ARG A 1 94 ? 27.481 57.100 37.889 1.00 19.67 94 ARG A CA 1
ATOM 716 C C . ARG A 1 94 ? 27.285 56.568 36.472 1.00 21.61 94 ARG A C 1
ATOM 717 O O . ARG A 1 94 ? 26.369 57.010 35.765 1.00 23.57 94 ARG A O 1
ATOM 725 N N . TYR A 1 95 ? 28.137 55.628 36.065 1.00 17.42 95 TYR A N 1
ATOM 726 C CA . TYR A 1 95 ? 28.047 55.028 34.731 1.00 19.50 95 TYR A CA 1
ATOM 727 C C . TYR A 1 95 ? 27.090 53.861 34.677 1.00 23.08 95 TYR A C 1
ATOM 728 O O . TYR A 1 95 ? 26.761 53.393 33.595 1.00 24.00 95 TYR A O 1
ATOM 737 N N . LEU A 1 96 ? 26.673 53.366 35.837 1.00 21.77 96 LEU A N 1
ATOM 738 C CA . LEU A 1 96 ? 25.894 52.135 35.861 1.00 25.78 96 LEU A CA 1
ATOM 739 C C . LEU A 1 96 ? 24.430 52.356 35.477 1.00 28.21 96 LEU A C 1
ATOM 740 O O . LEU A 1 96 ? 23.554 52.441 36.341 1.00 27.92 96 LEU A O 1
ATOM 745 N N . THR A 1 97 ? 24.189 52.474 34.171 1.00 27.98 97 THR A N 1
ATOM 746 C CA . THR A 1 97 ? 22.832 52.490 33.604 1.00 31.28 97 THR A CA 1
ATOM 747 C C . THR A 1 97 ? 22.782 51.623 32.361 1.00 27.17 97 THR A C 1
ATOM 748 O O . THR A 1 97 ? 23.755 51.541 31.615 1.00 30.49 97 THR A O 1
ATOM 752 N N . GLY A 1 98 ? 21.639 51.001 32.107 1.00 36.26 98 GLY A N 1
ATOM 753 C CA . GLY A 1 98 ? 21.496 50.200 30.905 1.00 33.61 98 GLY A CA 1
ATOM 754 C C . GLY A 1 98 ? 22.344 48.943 30.934 1.00 31.32 98 GLY A C 1
ATOM 755 O O . GLY A 1 98 ? 22.598 48.377 31.986 1.00 35.51 98 GLY A O 1
ATOM 756 N N . THR A 1 99 ? 22.779 48.492 29.767 1.00 32.92 99 THR A N 1
ATOM 757 C CA . THR A 1 99 ? 23.415 47.192 29.669 1.00 24.66 99 THR A CA 1
ATOM 758 C C . THR A 1 99 ? 24.907 47.358 29.849 1.00 28.11 99 THR A C 1
ATOM 759 O O . THR A 1 99 ? 25.653 47.565 28.884 1.00 34.46 99 THR A O 1
ATOM 763 N N . VAL A 1 100 ? 25.337 47.277 31.104 1.00 26.01 100 VAL A N 1
ATOM 764 C CA . VAL A 1 100 ? 26.733 47.509 31.454 1.00 16.76 100 VAL A CA 1
ATOM 765 C C . VAL A 1 100 ? 27.303 46.390 32.316 1.00 20.41 100 VAL A C 1
ATOM 766 O O . VAL A 1 100 ? 26.565 45.577 32.873 1.00 22.58 100 VAL A O 1
ATOM 770 N N . GLY A 1 101 ? 28.629 46.350 32.402 1.00 16.89 101 GLY A N 1
ATOM 771 C CA . GLY A 1 101 ? 29.292 45.415 33.286 1.00 17.51 101 GLY A CA 1
ATOM 772 C C . GLY A 1 101 ? 30.488 46.073 33.946 1.00 17.22 101 GLY A C 1
ATOM 773 O O . GLY A 1 101 ? 30.836 47.212 33.619 1.00 17.98 101 GLY A O 1
ATOM 774 N N . LEU A 1 102 ? 31.118 45.336 34.852 1.00 15.94 102 LEU A N 1
ATOM 775 C CA . LEU A 1 102 ? 32.339 45.786 35.524 1.00 16.09 102 LEU A CA 1
ATOM 776 C C . LEU A 1 102 ? 33.487 44.890 35.096 1.00 14.72 102 LEU A C 1
ATOM 777 O O . LEU A 1 102 ? 33.314 43.680 34.937 1.00 15.10 102 LEU A O 1
ATOM 782 N N . LEU A 1 103 ? 34.662 45.486 34.953 1.00 15.08 103 LEU A N 1
ATOM 783 C CA . LEU A 1 103 ? 35.857 44.728 34.619 1.00 15.93 103 LEU A CA 1
ATOM 784 C C . LEU A 1 103 ? 36.956 45.175 35.568 1.00 11.33 103 LEU A C 1
ATOM 785 O O . LEU A 1 103 ? 37.406 46.333 35.509 1.00 16.84 103 LEU A O 1
ATOM 790 N N . PHE A 1 104 ? 37.397 44.253 36.424 1.00 12.77 104 PHE A N 1
ATOM 791 C CA . PHE A 1 104 ? 38.487 44.525 37.363 1.00 13.69 104 PHE A CA 1
ATOM 792 C C . PHE A 1 104 ? 39.769 43.953 36.792 1.00 12.89 104 PHE A C 1
ATOM 793 O O . PHE A 1 104 ? 39.795 42.797 36.370 1.00 15.07 104 PHE A O 1
ATOM 801 N N . THR A 1 105 ? 40.835 44.735 36.812 1.00 14.18 105 THR A N 1
ATOM 802 C CA . THR A 1 105 ? 42.057 44.283 36.151 1.00 13.27 105 THR A CA 1
ATOM 803 C C . THR A 1 105 ? 43.286 44.946 36.705 1.00 15.92 105 THR A C 1
ATOM 804 O O . THR A 1 105 ? 43.213 46.047 37.256 1.00 13.16 105 THR A O 1
ATOM 808 N N . ASN A 1 106 ? 44.428 44.278 36.528 1.00 13.38 106 ASN A N 1
ATOM 809 C CA . ASN A 1 106 ? 45.711 44.893 36.841 1.00 14.45 106 ASN A CA 1
ATOM 810 C C . ASN A 1 106 ? 46.465 45.269 35.578 1.00 14.87 106 ASN A C 1
ATOM 811 O O . ASN A 1 106 ? 47.584 45.746 35.648 1.00 16.70 106 ASN A O 1
ATOM 816 N N . ARG A 1 107 ? 45.836 45.055 34.428 1.00 15.60 107 ARG A N 1
ATOM 817 C CA A ARG A 1 107 ? 46.408 45.441 33.142 0.50 15.35 107 ARG A CA 1
ATOM 818 C CA B ARG A 1 107 ? 46.440 45.438 33.162 0.50 15.15 107 ARG A CA 1
ATOM 819 C C . ARG A 1 107 ? 46.414 46.948 32.929 1.00 18.69 107 ARG A C 1
ATOM 820 O O . ARG A 1 107 ? 45.614 47.689 33.536 1.00 17.41 107 ARG A O 1
ATOM 835 N N . ASP A 1 108 ? 47.315 47.411 32.069 1.00 16.74 108 ASP A N 1
ATOM 836 C CA . ASP A 1 108 ? 47.335 48.816 31.723 1.00 19.23 108 ASP A CA 1
ATOM 837 C C . ASP A 1 108 ? 46.040 49.151 30.971 1.00 18.17 108 ASP A C 1
ATOM 838 O O . ASP A 1 108 ? 45.588 48.358 30.144 1.00 18.81 108 ASP A O 1
ATOM 843 N N . PRO A 1 109 ? 45.475 50.345 31.210 1.00 22.76 109 PRO A N 1
ATOM 844 C CA . PRO A 1 109 ? 44.263 50.728 30.458 1.00 21.03 109 PRO A CA 1
ATOM 845 C C . PRO A 1 109 ? 44.407 50.697 28.926 1.00 19.30 109 PRO A C 1
ATOM 846 O O . PRO A 1 109 ? 43.438 50.410 28.220 1.00 20.52 109 PRO A O 1
ATOM 850 N N . ALA A 1 110 ? 45.600 50.943 28.403 1.00 21.94 110 ALA A N 1
ATOM 851 C CA . ALA A 1 110 ? 45.780 50.886 26.956 1.00 24.14 110 ALA A CA 1
ATOM 852 C C . ALA A 1 110 ? 45.668 49.451 26.438 1.00 26.22 110 ALA A C 1
ATOM 853 O O . ALA A 1 110 ? 45.270 49.207 25.290 1.00 24.67 110 ALA A O 1
ATOM 855 N N . ASP A 1 111 ? 46.044 48.496 27.280 1.00 23.25 111 ASP A N 1
ATOM 856 C CA . ASP A 1 111 ? 45.952 47.096 26.906 1.00 23.46 111 ASP A CA 1
ATOM 857 C C . ASP A 1 111 ? 44.482 46.664 26.828 1.00 22.39 111 ASP A C 1
ATOM 858 O O . ASP A 1 111 ? 44.052 45.970 25.896 1.00 22.31 111 ASP A O 1
ATOM 863 N N . ILE A 1 112 ? 43.714 47.093 27.821 1.00 18.17 112 ILE A N 1
ATOM 864 C CA . ILE A 1 112 ? 42.273 46.849 27.855 1.00 17.55 112 ILE A CA 1
ATOM 865 C C . ILE A 1 112 ? 41.586 47.531 26.674 1.00 19.90 112 ILE A C 1
ATOM 866 O O . ILE A 1 112 ? 40.769 46.925 25.988 1.00 17.42 112 ILE A O 1
ATOM 871 N N . GLU A 1 113 ? 41.942 48.783 26.410 1.00 17.63 113 GLU A N 1
ATOM 872 C CA A GLU A 1 113 ? 41.394 49.504 25.261 0.50 25.01 113 GLU A CA 1
ATOM 873 C CA B GLU A 1 113 ? 41.373 49.491 25.276 0.50 24.53 113 GLU A CA 1
ATOM 874 C C . GLU A 1 113 ? 41.695 48.778 23.957 1.00 24.69 113 GLU A C 1
ATOM 875 O O . GLU A 1 113 ? 40.826 48.628 23.104 1.00 28.66 113 GLU A O 1
ATOM 886 N N . SER A 1 114 ? 42.936 48.325 23.809 1.00 24.29 114 SER A N 1
ATOM 887 C CA . SER A 1 114 ? 43.351 47.593 22.612 1.00 26.44 114 SER A CA 1
ATOM 888 C C . SER A 1 114 ? 42.530 46.325 22.395 1.00 29.92 114 SER A C 1
ATOM 889 O O . SER A 1 114 ? 42.056 46.050 21.287 1.00 27.31 114 SER A O 1
ATOM 892 N N . TYR A 1 115 ? 42.364 45.548 23.455 1.00 24.42 115 TYR A N 1
ATOM 893 C CA . TYR A 1 115 ? 41.605 44.305 23.360 1.00 22.96 115 TYR A CA 1
ATOM 894 C C . TYR A 1 115 ? 40.184 44.525 22.854 1.00 20.54 115 TYR A C 1
ATOM 895 O O . TYR A 1 115 ? 39.737 43.838 21.931 1.00 23.99 115 TYR A O 1
ATOM 904 N N . PHE A 1 116 ? 39.471 45.482 23.441 1.00 21.54 116 PHE A N 1
ATOM 905 C CA . PHE A 1 116 ? 38.063 45.691 23.084 1.00 24.12 116 PHE A CA 1
ATOM 906 C C . PHE A 1 116 ? 37.849 46.490 21.803 1.00 30.55 116 PHE A C 1
ATOM 907 O O . PHE A 1 116 ? 36.767 46.458 21.223 1.00 29.09 116 PHE A O 1
ATOM 915 N N . SER A 1 117 ? 38.865 47.210 21.357 1.00 29.81 117 SER A N 1
ATOM 916 C CA . SER A 1 117 ? 38.719 47.968 20.115 1.00 31.32 117 SER A CA 1
ATOM 917 C C . SER A 1 117 ? 38.714 47.015 18.924 1.00 35.44 117 SER A C 1
ATOM 918 O O . SER A 1 117 ? 38.148 47.321 17.878 1.00 42.53 117 SER A O 1
ATOM 921 N N . ASN A 1 118 ? 39.329 45.847 19.090 1.00 34.83 118 ASN A N 1
ATOM 922 C CA A ASN A 1 118 ? 39.431 44.870 18.007 0.50 42.41 118 ASN A CA 1
ATOM 923 C CA B ASN A 1 118 ? 39.421 44.876 18.005 0.50 42.38 118 ASN A CA 1
ATOM 924 C C . ASN A 1 118 ? 38.432 43.721 18.145 1.00 43.87 118 ASN A C 1
ATOM 925 O O . ASN A 1 118 ? 38.253 42.926 17.226 1.00 52.05 118 ASN A O 1
ATOM 934 N N . LEU A 1 119 ? 37.782 43.640 19.295 1.00 37.76 119 LEU A N 1
ATOM 935 C CA . LEU A 1 119 ? 36.875 42.544 19.585 1.00 35.49 119 LEU A CA 1
ATOM 936 C C . LEU A 1 119 ? 35.512 42.763 18.949 1.00 35.57 119 LEU A C 1
ATOM 937 O O . LEU A 1 119 ? 34.853 43.771 19.202 1.00 30.73 119 LEU A O 1
ATOM 942 N N . SER A 1 120 ? 35.085 41.820 18.117 1.00 29.99 120 SER 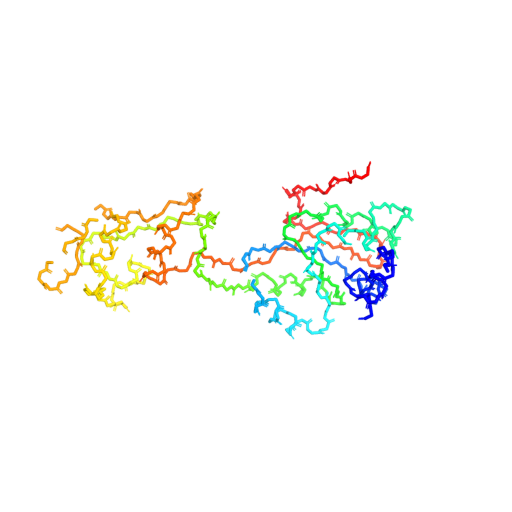A N 1
ATOM 943 C CA . SER A 1 120 ? 33.724 41.871 17.586 1.00 34.59 120 SER A CA 1
ATOM 944 C C . SER A 1 120 ? 33.281 40.520 17.054 1.00 33.38 120 SER A C 1
ATOM 945 O O . SER A 1 120 ? 34.091 39.647 16.780 1.00 36.38 120 SER A O 1
ATOM 948 N N . GLN A 1 121 ? 31.976 40.353 16.923 1.00 27.36 121 GLN A N 1
ATOM 949 C CA . GLN A 1 121 ? 31.439 39.147 16.346 1.00 25.92 121 GLN A CA 1
ATOM 950 C C . GLN A 1 121 ? 30.065 39.526 15.853 1.00 23.19 121 GLN A C 1
ATOM 951 O O . GLN A 1 121 ? 29.453 40.459 16.377 1.00 27.01 121 GLN A O 1
ATOM 957 N N . VAL A 1 122 ? 29.585 38.813 14.846 1.00 24.21 122 VAL A N 1
ATOM 958 C CA . VAL A 1 122 ? 28.289 39.122 14.281 1.00 26.27 122 VAL A CA 1
ATOM 959 C C . VAL A 1 122 ? 27.322 37.962 14.466 1.00 35.65 122 VAL A C 1
ATOM 960 O O . VAL A 1 122 ? 27.725 36.804 14.559 1.00 29.25 122 VAL A O 1
ATOM 964 N N . ASP A 1 123 ? 26.038 38.296 14.476 1.00 27.39 123 ASP A N 1
ATOM 965 C CA . ASP A 1 123 ? 24.966 37.356 14.700 1.00 27.67 123 ASP A CA 1
ATOM 966 C C . ASP A 1 123 ? 23.763 37.810 13.887 1.00 31.24 123 ASP A C 1
ATOM 967 O O . ASP A 1 123 ? 23.724 38.936 13.414 1.00 33.44 123 ASP A O 1
ATOM 972 N N . PHE A 1 124 ? 22.778 36.929 13.747 1.00 23.80 124 PHE A N 1
ATOM 973 C CA . PHE A 1 124 ? 21.473 37.329 13.231 1.00 20.63 124 PHE A CA 1
ATOM 974 C C . PHE A 1 124 ? 20.786 38.285 14.207 1.00 20.97 124 PHE A C 1
ATOM 975 O O . PHE A 1 124 ? 20.621 37.986 15.394 1.00 26.62 124 PHE A O 1
ATOM 983 N N . ALA A 1 125 ? 20.349 39.424 13.689 1.00 22.69 125 ALA A N 1
ATOM 984 C CA . ALA A 1 125 ? 19.583 40.373 14.483 1.00 22.67 125 ALA A CA 1
ATOM 985 C C . ALA A 1 125 ? 18.259 39.795 14.966 1.00 26.08 125 ALA A C 1
ATOM 986 O O . ALA A 1 125 ? 17.621 38.998 14.279 1.00 23.82 125 ALA A O 1
ATOM 988 N N . ARG A 1 126 ? 17.864 40.205 16.167 1.00 23.83 126 ARG A N 1
ATOM 989 C CA . ARG A 1 126 ? 16.562 39.843 16.713 1.00 28.86 126 ARG A CA 1
ATOM 990 C C . ARG A 1 126 ? 15.571 41.006 16.611 1.00 26.68 126 ARG A C 1
ATOM 991 O O . ARG A 1 126 ? 15.966 42.171 16.502 1.00 26.26 126 ARG A O 1
ATOM 999 N N . ALA A 1 127 ? 14.285 40.683 16.624 1.00 28.73 127 ALA A N 1
ATOM 1000 C CA . ALA A 1 127 ? 13.258 41.717 16.540 1.00 30.00 127 ALA A CA 1
ATOM 1001 C C . ALA A 1 127 ? 13.458 42.716 17.679 1.00 30.01 127 ALA A C 1
ATOM 1002 O O . ALA A 1 127 ? 13.745 42.320 18.809 1.00 30.40 127 ALA A O 1
ATOM 1004 N N . GLY A 1 128 ? 13.328 44.001 17.373 1.00 29.88 128 GLY A N 1
ATOM 1005 C CA . GLY A 1 128 ? 13.493 45.038 18.377 1.00 30.67 128 GLY A CA 1
ATOM 1006 C C . GLY A 1 128 ? 14.807 45.776 18.195 1.00 34.66 128 GLY A C 1
ATOM 1007 O O . GLY A 1 128 ? 14.967 46.901 18.661 1.00 39.17 128 GLY A O 1
ATOM 1008 N N . THR A 1 129 ? 15.742 45.136 17.503 1.00 27.43 129 THR A N 1
ATOM 1009 C CA . THR A 1 129 ? 17.045 45.725 17.233 1.00 28.98 129 THR A CA 1
ATOM 1010 C C . THR A 1 129 ? 16.935 46.790 16.152 1.00 35.24 129 THR A C 1
ATOM 1011 O O . THR A 1 129 ? 16.157 46.655 15.209 1.00 30.04 129 THR A O 1
ATOM 1015 N N . VAL A 1 130 ? 17.710 47.857 16.294 1.00 29.84 130 VAL A N 1
ATOM 1016 C CA . VAL A 1 130 ? 17.727 48.899 15.294 1.00 27.13 130 VAL A CA 1
ATOM 1017 C C . VAL A 1 130 ? 18.700 48.496 14.181 1.00 30.38 130 VAL A C 1
ATOM 1018 O O . VAL A 1 130 ? 19.842 48.101 14.447 1.00 33.94 130 VAL A O 1
ATOM 1022 N N . ALA A 1 131 ? 18.234 48.563 12.941 1.00 29.49 131 ALA A N 1
ATOM 1023 C CA . ALA A 1 131 ? 19.074 48.195 11.805 1.00 26.93 131 ALA A CA 1
ATOM 1024 C C . ALA A 1 131 ? 20.238 49.172 11.665 1.00 31.05 131 ALA A C 1
ATOM 1025 O O . ALA A 1 131 ? 20.030 50.387 11.571 1.00 32.75 131 ALA A O 1
ATOM 1027 N N . PRO A 1 132 ? 21.467 48.642 11.653 1.00 30.69 132 PRO A N 1
ATOM 1028 C CA . PRO A 1 132 ? 22.676 49.469 11.548 1.00 33.84 132 PRO A CA 1
ATOM 1029 C C . PRO A 1 132 ? 22.934 49.974 10.129 1.00 39.47 132 PRO A C 1
ATOM 1030 O O . PRO A 1 132 ? 23.741 50.886 9.934 1.00 33.83 132 PRO A O 1
ATOM 1034 N N . ARG A 1 133 ? 22.243 49.402 9.151 1.00 29.64 133 ARG A N 1
ATOM 1035 C CA . ARG A 1 133 ? 22.470 49.767 7.767 1.00 29.65 133 ARG A CA 1
ATOM 1036 C C . ARG A 1 133 ? 21.266 49.353 6.960 1.00 33.64 133 ARG A C 1
ATOM 1037 O O . ARG A 1 133 ? 20.480 48.518 7.394 1.00 29.50 133 ARG A O 1
ATOM 1045 N N . THR A 1 134 ? 21.122 49.947 5.785 1.00 28.93 134 THR A N 1
ATOM 1046 C CA . THR A 1 134 ? 20.028 49.600 4.894 1.00 28.29 134 THR A CA 1
ATOM 1047 C C . THR A 1 134 ? 20.410 48.338 4.129 1.00 29.75 134 THR A C 1
ATOM 1048 O O . THR A 1 134 ? 21.562 48.181 3.690 1.00 32.79 134 THR A O 1
ATOM 1052 N N . VAL A 1 135 ? 19.449 47.432 3.983 1.00 27.73 135 VAL A N 1
ATOM 1053 C CA . VAL A 1 135 ? 19.666 46.183 3.264 1.00 28.16 135 VAL A CA 1
ATOM 1054 C C . VAL A 1 135 ? 18.679 46.117 2.126 1.00 31.68 135 VAL A C 1
ATOM 1055 O O . VAL A 1 135 ? 17.472 46.085 2.341 1.00 33.84 135 VAL A O 1
ATOM 1059 N N . THR A 1 136 ? 19.196 46.118 0.904 1.00 30.19 136 THR A N 1
ATOM 1060 C CA . THR A 1 136 ? 18.355 46.059 -0.277 1.00 34.01 136 THR A CA 1
ATOM 1061 C C . THR A 1 136 ? 18.786 44.896 -1.162 1.00 34.66 136 THR A C 1
ATOM 1062 O O . THR A 1 136 ? 19.963 44.768 -1.493 1.00 32.73 136 THR A O 1
ATOM 1066 N N . VAL A 1 137 ? 17.838 44.037 -1.519 1.00 33.45 137 VAL A N 1
ATOM 1067 C CA . VAL A 1 137 ? 18.103 42.954 -2.465 1.00 34.91 137 VAL A CA 1
ATOM 1068 C C . VAL A 1 137 ? 17.975 43.529 -3.880 1.00 35.39 137 VAL A C 1
ATOM 1069 O O . VAL A 1 137 ? 16.958 44.123 -4.203 1.00 39.15 137 VAL A O 1
ATOM 1073 N N . PRO A 1 138 ? 19.014 43.376 -4.720 1.00 35.28 138 PRO A N 1
ATOM 1074 C CA . PRO A 1 138 ? 18.977 44.002 -6.050 1.00 38.11 138 PRO A CA 1
ATOM 1075 C C . PRO A 1 138 ? 17.969 43.347 -7.001 1.00 41.37 138 PRO A C 1
ATOM 1076 O O . PRO A 1 138 ? 17.574 42.205 -6.786 1.00 41.25 138 PRO A O 1
ATOM 1080 N N . PRO A 1 139 ? 17.555 44.066 -8.055 1.00 47.88 139 PRO A N 1
ATOM 1081 C CA . PRO A 1 139 ? 16.611 43.476 -9.010 1.00 50.73 139 PRO A CA 1
ATOM 1082 C C . PRO A 1 139 ? 17.242 42.324 -9.790 1.00 48.61 139 PRO A C 1
ATOM 1083 O O . PRO A 1 139 ? 18.462 42.162 -9.758 1.00 46.71 139 PRO A O 1
ATOM 1087 N N . GLY A 1 140 ? 16.413 41.525 -10.458 1.00 51.59 140 GLY A N 1
ATOM 1088 C CA . GLY A 1 140 ? 16.889 40.391 -11.228 1.00 52.45 140 GLY A CA 1
ATOM 1089 C C . GLY A 1 140 ? 16.965 39.097 -10.437 1.00 59.41 140 GLY A C 1
ATOM 1090 O O . GLY A 1 140 ? 16.188 38.871 -9.508 1.00 49.60 140 GLY A O 1
ATOM 1091 N N . ILE A 1 141 ? 17.910 38.242 -10.814 1.00 55.90 141 ILE A N 1
ATOM 1092 C CA . ILE A 1 141 ? 18.087 36.949 -10.167 1.00 52.28 141 ILE A CA 1
ATOM 1093 C C . ILE A 1 141 ? 18.379 37.146 -8.690 1.00 44.14 141 ILE A C 1
ATOM 1094 O O . ILE A 1 141 ? 19.251 37.928 -8.325 1.00 41.74 141 ILE A O 1
ATOM 1099 N N . VAL A 1 142 ? 17.627 36.454 -7.841 1.00 43.87 142 VAL A N 1
ATOM 1100 C CA . VAL A 1 142 ? 17.831 36.543 -6.399 1.00 40.60 142 VAL A CA 1
ATOM 1101 C C . VAL A 1 142 ? 18.871 35.519 -5.964 1.00 38.60 142 VAL A C 1
ATOM 1102 O O . VAL A 1 142 ? 18.702 34.315 -6.181 1.00 40.00 142 VAL A O 1
ATOM 1106 N N . TYR A 1 143 ? 19.958 36.000 -5.369 1.00 35.69 143 TYR A N 1
ATOM 1107 C CA . TYR A 1 143 ? 20.996 35.109 -4.867 1.00 33.94 143 TYR A CA 1
ATOM 1108 C C . TYR A 1 143 ? 20.752 34.731 -3.415 1.00 32.24 143 TYR A C 1
ATOM 1109 O O . TYR A 1 143 ? 19.907 35.334 -2.732 1.00 31.96 143 TYR A O 1
ATOM 1118 N N . SER A 1 144 ? 21.481 33.722 -2.948 1.00 31.42 144 SER A N 1
ATOM 1119 C CA . SER A 1 144 ? 21.165 33.101 -1.664 1.00 30.63 144 SER A CA 1
ATOM 1120 C C . SER A 1 144 ? 21.412 34.007 -0.450 1.00 35.57 144 SER A C 1
ATOM 1121 O O . SER A 1 144 ? 20.854 33.762 0.613 1.00 27.88 144 SER A O 1
ATOM 1124 N N . THR A 1 145 ? 22.236 35.043 -0.602 1.00 26.69 145 THR A N 1
ATOM 1125 C CA . THR A 1 145 ? 22.482 36.001 0.482 1.00 24.68 145 THR A CA 1
ATOM 1126 C C . THR A 1 145 ? 21.903 37.360 0.110 1.00 24.95 145 THR A C 1
ATOM 1127 O O . THR A 1 145 ? 22.171 38.362 0.766 1.00 27.22 145 THR A O 1
ATOM 1131 N N . GLY A 1 146 ? 21.123 37.398 -0.959 1.00 27.02 146 GLY A N 1
ATOM 1132 C CA . GLY A 1 146 ? 20.436 38.616 -1.342 1.00 30.24 146 GLY A CA 1
ATOM 1133 C C . GLY A 1 146 ? 21.321 39.825 -1.552 1.00 31.42 146 GLY A C 1
ATOM 1134 O O . GLY A 1 146 ? 20.910 40.950 -1.286 1.00 31.11 146 GLY A O 1
ATOM 1135 N N . GLY A 1 147 ? 22.544 39.600 -2.024 1.00 26.30 147 GLY A N 1
ATOM 1136 C CA . GLY A 1 147 ? 23.422 40.707 -2.355 1.00 31.55 147 GLY A CA 1
ATOM 1137 C C . GLY A 1 147 ? 24.417 41.017 -1.256 1.00 26.19 147 GLY A C 1
ATOM 1138 O O . GLY A 1 147 ? 25.297 41.851 -1.435 1.00 27.88 147 GLY A O 1
ATOM 1139 N N . GLU A 1 148 ? 24.269 40.353 -0.114 1.00 26.11 148 GLU A N 1
ATOM 1140 C CA . GLU A 1 148 ? 25.230 40.496 0.981 1.00 24.36 148 GLU A CA 1
ATOM 1141 C C . GLU A 1 148 ? 26.639 40.088 0.509 1.00 26.66 148 GLU A C 1
ATOM 1142 O O . GLU A 1 148 ? 27.616 40.767 0.792 1.00 27.03 148 GLU A O 1
ATOM 1148 N N . VAL A 1 149 ? 26.716 38.984 -0.226 1.00 24.75 149 VAL A N 1
ATOM 1149 C CA . VAL A 1 149 ? 27.941 38.518 -0.882 1.00 27.93 149 VAL A CA 1
ATOM 1150 C C . VAL A 1 149 ? 27.870 38.912 -2.364 1.00 27.64 149 VAL A C 1
ATOM 1151 O O . VAL A 1 149 ? 26.792 38.908 -2.947 1.00 24.60 149 VAL A O 1
ATOM 1155 N N . PRO A 1 150 ? 29.010 39.266 -2.987 1.00 30.67 150 PRO A N 1
ATOM 1156 C CA . PRO A 1 150 ? 28.955 39.547 -4.430 1.00 25.90 150 PRO A CA 1
ATOM 1157 C C . PRO A 1 150 ? 28.424 38.338 -5.201 1.00 27.36 150 PRO A C 1
ATOM 1158 O O . PRO A 1 150 ? 28.745 37.206 -4.836 1.00 27.97 150 PRO A O 1
ATOM 1162 N N . PRO A 1 151 ? 27.603 38.580 -6.233 1.00 29.32 151 PRO A N 1
ATOM 1163 C CA . PRO A 1 151 ? 26.913 37.520 -6.974 1.00 31.15 151 PRO A CA 1
ATOM 1164 C C . PRO A 1 151 ? 27.877 36.417 -7.412 1.00 31.79 151 PRO A C 1
ATOM 1165 O O . PRO A 1 151 ? 27.559 35.245 -7.244 1.00 32.16 151 PRO A O 1
ATOM 1169 N N . GLU A 1 152 ? 29.046 36.779 -7.938 1.00 32.17 152 GLU A N 1
ATOM 1170 C CA . GLU A 1 152 ? 29.971 35.758 -8.427 1.00 33.19 152 GLU A CA 1
ATOM 1171 C C . GLU A 1 152 ? 30.489 34.800 -7.347 1.00 31.63 152 GLU A C 1
ATOM 1172 O O . GLU A 1 152 ? 30.980 33.709 -7.653 1.00 32.74 152 GLU A O 1
ATOM 1178 N N . HIS A 1 153 ? 30.369 35.208 -6.089 1.00 29.39 153 HIS A N 1
ATOM 1179 C CA . HIS A 1 153 ? 30.781 34.379 -4.965 1.00 28.16 153 HIS A CA 1
ATOM 1180 C C . HIS A 1 153 ? 29.576 33.650 -4.372 1.00 29.63 153 HIS A C 1
ATOM 1181 O O . HIS A 1 153 ? 29.728 32.821 -3.488 1.00 28.49 153 HIS A O 1
ATOM 1188 N N . ASP A 1 154 ? 28.393 33.974 -4.877 1.00 28.75 154 ASP A N 1
ATOM 1189 C CA . ASP A 1 154 ? 27.134 33.464 -4.324 1.00 28.85 154 ASP A CA 1
ATOM 1190 C C . ASP A 1 154 ? 26.513 32.476 -5.311 1.00 35.21 154 ASP A C 1
ATOM 1191 O O . ASP A 1 154 ? 27.062 32.207 -6.391 1.00 33.02 154 ASP A O 1
ATOM 1196 N N . VAL A 1 155 ? 25.357 31.943 -4.937 1.00 32.11 155 VAL A N 1
ATOM 1197 C CA A VAL A 1 155 ? 24.642 30.996 -5.766 0.50 34.87 155 VAL A CA 1
ATOM 1198 C CA B VAL A 1 155 ? 24.625 30.985 -5.755 0.50 35.74 155 VAL A CA 1
ATOM 1199 C C . VAL A 1 155 ? 23.155 31.391 -5.755 1.00 36.94 155 VAL A C 1
ATOM 1200 O O . VAL A 1 155 ? 22.694 32.041 -4.813 1.00 34.24 155 VAL A O 1
ATOM 1207 N N . PRO A 1 156 ? 22.402 31.036 -6.817 1.00 38.83 156 PRO A N 1
ATOM 1208 C CA . PRO A 1 156 ? 20.973 31.403 -6.795 1.00 40.20 156 PRO A CA 1
ATOM 1209 C C . PRO A 1 156 ? 20.255 30.848 -5.562 1.00 41.10 156 PRO A C 1
ATOM 1210 O O . PRO A 1 156 ? 20.628 29.781 -5.080 1.00 41.85 156 PRO A O 1
ATOM 1214 N N . VAL A 1 157 ? 19.280 31.589 -5.040 1.00 39.43 157 VAL A N 1
ATOM 1215 C CA . VAL A 1 157 ? 18.525 31.169 -3.862 1.00 39.19 157 VAL A CA 1
ATOM 1216 C C . VAL A 1 157 ? 17.684 29.924 -4.184 1.00 42.49 157 VAL A C 1
ATOM 1217 O O . VAL A 1 157 ? 17.222 29.753 -5.315 1.00 48.36 157 VAL A O 1
ATOM 1221 N N . SER A 1 158 ? 17.503 29.050 -3.196 1.00 48.56 158 SER A N 1
ATOM 1222 C CA . SER A 1 158 ? 16.732 27.818 -3.392 1.00 53.91 158 SER A CA 1
ATOM 1223 C C . SER A 1 158 ? 15.264 28.116 -3.685 1.00 52.51 158 SER A C 1
ATOM 1224 O O . SER A 1 158 ? 14.652 28.943 -3.013 1.00 54.06 158 SER A O 1
ATOM 1227 N N . HIS A 1 159 ? 14.688 27.435 -4.671 1.00 61.27 159 HIS A N 1
ATOM 1228 C CA . HIS A 1 159 ? 13.272 27.639 -4.985 1.00 71.67 159 HIS A CA 1
ATOM 1229 C C . HIS A 1 159 ? 12.350 27.166 -3.852 1.00 69.33 159 HIS A C 1
ATOM 1230 O O . HIS A 1 159 ? 11.160 27.479 -3.834 1.00 66.28 159 HIS A O 1
ATOM 1237 N N . THR A 1 160 ? 12.920 26.412 -2.915 1.00 68.59 160 THR A N 1
ATOM 1238 C CA . THR A 1 160 ? 12.260 26.053 -1.662 1.00 67.73 160 THR A CA 1
ATOM 1239 C C . THR A 1 160 ? 11.650 27.285 -0.994 1.00 66.65 160 THR A C 1
ATOM 1240 O O . THR A 1 160 ? 10.519 27.252 -0.492 1.00 64.09 160 THR A O 1
ATOM 1244 N N . LEU A 1 161 ? 12.410 28.376 -1.022 1.00 57.55 161 LEU A N 1
ATOM 1245 C CA . LEU A 1 161 ? 12.096 29.588 -0.272 1.00 59.98 161 LEU A CA 1
ATOM 1246 C C . LEU A 1 161 ? 11.154 30.571 -0.979 1.00 56.84 161 LEU A C 1
ATOM 1247 O O . LEU A 1 161 ? 10.715 31.545 -0.371 1.00 60.37 161 LEU A O 1
ATOM 1252 N N . GLU A 1 162 ? 10.852 30.328 -2.250 1.00 53.45 162 GLU A N 1
ATOM 1253 C CA . GLU A 1 162 ? 10.061 31.278 -3.038 1.00 55.56 162 GLU A CA 1
ATOM 1254 C C . GLU A 1 162 ? 8.672 31.617 -2.463 1.00 65.27 162 GLU A C 1
ATOM 1255 O O . GLU A 1 162 ? 8.292 32.789 -2.430 1.00 63.34 162 GLU A O 1
ATOM 1261 N N . PRO A 1 163 ? 7.904 30.604 -2.017 1.00 68.74 163 PRO A N 1
ATOM 1262 C CA . PRO A 1 163 ? 6.641 30.986 -1.369 1.00 65.71 163 PRO A CA 1
ATOM 1263 C C . PRO A 1 163 ? 6.866 31.614 0.010 1.00 59.57 163 PRO A C 1
ATOM 1264 O O . PRO A 1 163 ? 6.102 32.483 0.428 1.00 60.31 163 PRO A O 1
ATOM 1268 N N . GLU A 1 164 ? 7.917 31.180 0.696 1.00 56.18 164 GLU A N 1
ATOM 1269 C CA . GLU A 1 164 ? 8.300 31.769 1.972 1.00 63.18 164 GLU A CA 1
ATOM 1270 C C . GLU A 1 164 ? 8.650 33.248 1.814 1.00 56.41 164 GLU A C 1
ATOM 1271 O O . GLU A 1 164 ? 8.198 34.085 2.592 1.00 58.22 164 GLU A O 1
ATOM 1277 N N . LEU A 1 165 ? 9.447 33.560 0.795 1.00 54.27 165 LEU A N 1
ATOM 1278 C CA . LEU A 1 165 ? 9.830 34.942 0.504 1.00 50.57 165 LEU A CA 1
ATOM 1279 C C . LEU A 1 165 ? 8.607 35.789 0.153 1.00 52.94 165 LEU A C 1
ATOM 1280 O O . LEU A 1 165 ? 8.493 36.933 0.587 1.00 53.53 165 LEU A O 1
ATOM 1285 N N . ARG A 1 166 ? 7.692 35.226 -0.631 1.00 56.49 166 ARG A N 1
ATOM 1286 C CA . ARG A 1 166 ? 6.475 35.949 -0.990 1.00 59.41 166 ARG A CA 1
ATOM 1287 C C . ARG A 1 166 ? 5.571 36.186 0.218 1.00 62.93 166 ARG A C 1
ATOM 1288 O O . ARG A 1 166 ? 4.953 37.246 0.332 1.00 60.07 166 ARG A O 1
ATOM 1296 N N . ARG A 1 167 ? 5.499 35.202 1.113 1.00 63.15 167 ARG A N 1
ATOM 1297 C CA . ARG A 1 167 ? 4.703 35.325 2.336 1.00 65.19 167 ARG A CA 1
ATOM 1298 C C . ARG A 1 167 ? 5.236 36.465 3.196 1.00 60.03 167 ARG A C 1
ATOM 1299 O O . ARG A 1 167 ? 4.488 37.126 3.919 1.00 58.10 167 ARG A O 1
ATOM 1307 N N . LEU A 1 168 ? 6.540 36.693 3.096 1.00 52.06 168 LEU A N 1
ATOM 1308 C CA . LEU A 1 168 ? 7.212 37.699 3.909 1.00 49.06 168 LEU A CA 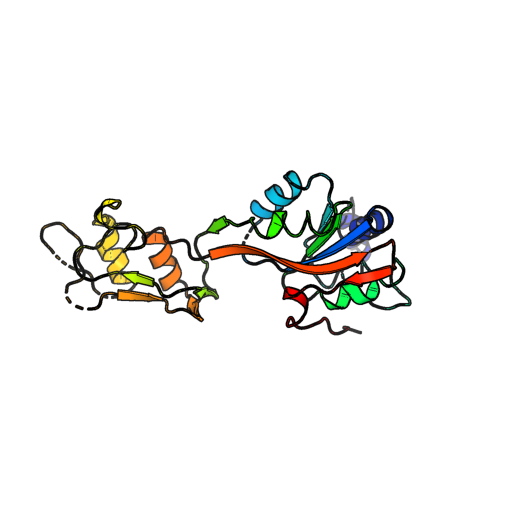1
ATOM 1309 C C . LEU A 1 168 ? 7.259 39.071 3.235 1.00 51.44 168 LEU A C 1
ATOM 1310 O O . LEU A 1 168 ? 7.860 40.007 3.761 1.00 51.12 168 LEU A O 1
ATOM 1315 N N . GLY A 1 169 ? 6.629 39.189 2.070 1.00 57.59 169 GLY A N 1
ATOM 1316 C CA . GLY A 1 169 ? 6.448 40.491 1.458 1.00 57.19 169 GLY A CA 1
ATOM 1317 C C . GLY A 1 169 ? 7.225 40.785 0.188 1.00 56.91 169 GLY A C 1
ATOM 1318 O O . GLY A 1 169 ? 7.032 41.842 -0.413 1.00 61.79 169 GLY A O 1
ATOM 1327 N N . PRO A 1 171 ? 8.038 40.606 -3.677 1.00 59.34 171 PRO A N 1
ATOM 1328 C CA . PRO A 1 171 ? 7.352 40.311 -4.940 1.00 66.95 171 PRO A CA 1
ATOM 1329 C C . PRO A 1 171 ? 8.251 39.542 -5.904 1.00 69.22 171 PRO A C 1
ATOM 1330 O O . PRO A 1 171 ? 8.509 40.016 -7.011 1.00 67.97 171 PRO A O 1
ATOM 1334 N N . VAL A 1 172 ? 8.722 38.369 -5.488 1.00 58.62 172 VAL A N 1
ATOM 1335 C CA . VAL A 1 172 ? 9.585 37.560 -6.340 1.00 61.62 172 VAL A CA 1
ATOM 1336 C C . VAL A 1 172 ? 8.761 36.671 -7.265 1.00 62.94 172 VAL A C 1
ATOM 1337 O O . VAL A 1 172 ? 7.656 36.250 -6.921 1.00 67.15 172 VAL A O 1
ATOM 1341 N N . ARG A 1 173 ? 9.305 36.399 -8.446 1.00 64.21 173 ARG A N 1
ATOM 1342 C CA . ARG A 1 173 ? 8.626 35.558 -9.423 1.00 68.92 173 ARG A CA 1
ATOM 1343 C C . ARG A 1 173 ? 9.563 34.483 -9.956 1.00 69.21 173 ARG A C 1
ATOM 1344 O O . ARG A 1 173 ? 10.788 34.623 -9.895 1.00 64.56 173 ARG A O 1
ATOM 1360 N N . ILE A 1 175 ? 11.299 32.785 -12.901 1.00 77.88 175 ILE A N 1
ATOM 1361 C CA . ILE A 1 175 ? 11.715 33.056 -14.272 1.00 81.73 175 ILE A CA 1
ATOM 1362 C C . ILE A 1 175 ? 12.857 32.130 -14.689 1.00 81.69 175 ILE A C 1
ATOM 1363 O O . ILE A 1 175 ? 13.949 32.188 -14.119 1.00 78.05 175 ILE A O 1
ATOM 1368 N N . LYS A 1 176 ? 12.592 31.283 -15.682 1.00 83.55 176 LYS A N 1
ATOM 1369 C CA . LYS A 1 176 ? 13.590 30.357 -16.222 1.00 83.61 176 LYS A CA 1
ATOM 1370 C C . LYS A 1 176 ? 14.241 29.472 -15.157 1.00 77.83 176 LYS A C 1
ATOM 1371 O O . LYS A 1 176 ? 15.446 29.216 -15.202 1.00 71.74 176 LYS A O 1
ATOM 1377 N N . GLY A 1 177 ? 13.439 29.015 -14.199 1.00 76.57 177 GLY A N 1
ATOM 1378 C CA . GLY A 1 177 ? 13.915 28.107 -13.171 1.00 72.74 177 GLY A CA 1
ATOM 1379 C C . GLY A 1 177 ? 14.667 28.786 -12.040 1.00 69.89 177 GLY A C 1
ATOM 1380 O O . GLY A 1 177 ? 15.282 28.116 -11.210 1.00 70.29 177 GLY A O 1
ATOM 1381 N N . LYS A 1 178 ? 14.619 30.115 -12.003 1.00 70.27 178 LYS A N 1
ATOM 1382 C CA . LYS A 1 178 ? 15.270 30.878 -10.935 1.00 61.26 178 LYS A CA 1
ATOM 1383 C C . LYS A 1 178 ? 14.354 31.943 -10.336 1.00 61.49 178 LYS A C 1
ATOM 1384 O O . LYS A 1 178 ? 13.587 32.594 -11.046 1.00 68.98 178 LYS A O 1
ATOM 1390 N N . VAL A 1 179 ? 14.444 32.111 -9.021 1.00 55.53 179 VAL A N 1
ATOM 1391 C CA . VAL A 1 179 ? 13.697 33.140 -8.311 1.00 54.78 179 VAL A CA 1
ATOM 1392 C C . VAL A 1 179 ? 14.216 34.528 -8.693 1.00 54.75 179 VAL A C 1
ATOM 1393 O O . VAL A 1 179 ? 15.430 34.794 -8.618 1.00 50.54 179 VAL A O 1
ATOM 1397 N N . CYS A 1 180 ? 13.297 35.409 -9.088 1.00 55.92 180 CYS A N 1
ATOM 1398 C CA . CYS A 1 180 ? 13.662 36.728 -9.604 1.00 56.89 180 CYS A CA 1
ATOM 1399 C C . CYS A 1 180 ? 12.805 37.869 -9.064 1.00 58.27 180 CYS A C 1
ATOM 1400 O O . CYS A 1 180 ? 11.624 37.687 -8.766 1.00 58.30 180 CYS A O 1
ATOM 1403 N N . LEU A 1 181 ? 13.416 39.047 -8.949 1.00 54.22 181 LEU A N 1
ATOM 1404 C CA . LEU A 1 181 ? 12.692 40.291 -8.698 1.00 58.90 181 LEU A CA 1
ATOM 1405 C C . LEU A 1 181 ? 12.459 41.017 -10.019 1.00 66.07 181 LEU A C 1
ATOM 1406 O O . LEU A 1 181 ? 13.353 41.697 -10.521 1.00 70.34 181 LEU A O 1
ATOM 1411 N N . GLY A 1 182 ? 11.263 40.873 -10.581 1.00 64.44 182 GLY A N 1
ATOM 1412 C CA . GLY A 1 182 ? 10.938 41.504 -11.849 1.00 71.22 182 GLY A CA 1
ATOM 1413 C C . GLY A 1 182 ? 11.425 40.712 -13.048 1.00 75.09 182 GLY A C 1
ATOM 1414 O O . GLY A 1 182 ? 10.838 40.771 -14.133 1.00 81.85 182 GLY A O 1
ATOM 1415 N N . GLU A 1 190 ? 15.111 48.482 -9.301 1.00 80.95 190 GLU A N 1
ATOM 1416 C CA . GLU A 1 190 ? 14.628 49.047 -8.044 1.00 78.70 190 GLU A CA 1
ATOM 1417 C C . GLU A 1 190 ? 15.039 48.210 -6.823 1.00 73.71 190 GLU A C 1
ATOM 1418 O O . GLU A 1 190 ? 15.568 48.745 -5.847 1.00 76.95 190 GLU A O 1
ATOM 1424 N N . GLY A 1 191 ? 14.816 46.901 -6.888 1.00 65.13 191 GLY A N 1
ATOM 1425 C CA . GLY A 1 191 ? 15.147 46.013 -5.789 1.00 58.43 191 GLY A CA 1
ATOM 1426 C C . GLY A 1 191 ? 14.160 46.043 -4.634 1.00 54.10 191 GLY A C 1
ATOM 1427 O O . GLY A 1 191 ? 13.168 46.774 -4.659 1.00 54.15 191 GLY A O 1
ATOM 1428 N N . TYR A 1 192 ? 14.434 45.240 -3.611 1.00 47.81 192 TYR A N 1
ATOM 1429 C CA . TYR A 1 192 ? 13.557 45.162 -2.449 1.00 48.19 192 TYR A CA 1
ATOM 1430 C C . TYR A 1 192 ? 14.299 45.547 -1.175 1.00 45.37 192 TYR A C 1
ATOM 1431 O O . TYR A 1 192 ? 15.257 44.887 -0.794 1.00 42.47 192 TYR A O 1
ATOM 1440 N N . THR A 1 193 ? 13.851 46.603 -0.503 1.00 38.58 193 THR A N 1
ATOM 1441 C CA . THR A 1 193 ? 14.500 46.995 0.749 1.00 36.76 193 THR A CA 1
ATOM 1442 C C . THR A 1 193 ? 13.936 46.187 1.914 1.00 36.61 193 THR A C 1
ATOM 1443 O O . THR A 1 193 ? 12.753 46.326 2.257 1.00 40.76 193 THR A O 1
ATOM 1447 N N . ILE A 1 194 ? 14.769 45.345 2.521 1.00 33.06 194 ILE A N 1
ATOM 1448 C CA . ILE A 1 194 ? 14.339 44.581 3.698 1.00 33.72 194 ILE A CA 1
ATOM 1449 C C . ILE A 1 194 ? 14.226 45.497 4.908 1.00 34.45 194 ILE A C 1
ATOM 1450 O O . ILE A 1 194 ? 13.249 45.441 5.665 1.00 34.32 194 ILE A O 1
ATOM 1455 N N . CYS A 1 195 ? 15.216 46.360 5.087 1.00 31.35 195 CYS A N 1
ATOM 1456 C CA . CYS A 1 195 ? 15.173 47.306 6.201 1.00 36.54 195 CYS A CA 1
ATOM 1457 C C . CYS A 1 195 ? 15.984 48.555 5.887 1.00 39.45 195 CYS A C 1
ATOM 1458 O O . CYS A 1 195 ? 16.907 48.517 5.067 1.00 37.13 195 CYS A O 1
ATOM 1461 N N . LYS A 1 196 ? 15.643 49.655 6.548 1.00 36.31 196 LYS A N 1
ATOM 1462 C CA . LYS A 1 196 ? 16.383 50.902 6.391 1.00 40.40 196 LYS A CA 1
ATOM 1463 C C . LYS A 1 196 ? 17.192 51.186 7.648 1.00 42.18 196 LYS A C 1
ATOM 1464 O O . LYS A 1 196 ? 16.738 50.905 8.764 1.00 36.19 196 LYS A O 1
ATOM 1470 N N . GLU A 1 197 ? 18.382 51.750 7.470 1.00 39.13 197 GLU A N 1
ATOM 1471 C CA . GLU A 1 197 ? 19.200 52.183 8.602 1.00 38.90 197 GLU A CA 1
ATOM 1472 C C . GLU A 1 197 ? 18.392 53.002 9.630 1.00 30.42 197 GLU A C 1
ATOM 1473 O O . GLU A 1 197 ? 17.707 53.958 9.276 1.00 37.05 197 GLU A O 1
ATOM 1479 N N . GLY A 1 198 ? 18.471 52.599 10.895 1.00 37.20 198 GLY A N 1
ATOM 1480 C CA . GLY A 1 198 ? 17.867 53.350 11.979 1.00 36.26 198 GLY A CA 1
ATOM 1481 C C . GLY A 1 198 ? 16.447 52.913 12.265 1.00 45.02 198 GLY A C 1
ATOM 1482 O O . GLY A 1 198 ? 15.794 53.441 13.168 1.00 45.46 198 GLY A O 1
ATOM 1483 N N . GLU A 1 199 ? 15.971 51.948 11.486 1.00 43.52 199 GLU A N 1
ATOM 1484 C CA . GLU A 1 199 ? 14.629 51.401 11.655 1.00 47.44 199 GLU A CA 1
ATOM 1485 C C . GLU A 1 199 ? 14.633 50.259 12.677 1.00 39.33 199 GLU A C 1
ATOM 1486 O O . GLU A 1 199 ? 15.579 49.489 12.762 1.00 36.18 199 GLU A O 1
ATOM 1492 N N . VAL A 1 200 ? 13.580 50.159 13.474 1.00 36.71 200 VAL A N 1
ATOM 1493 C CA . VAL A 1 200 ? 13.472 49.042 14.404 1.00 35.71 200 VAL A CA 1
ATOM 1494 C C . VAL A 1 200 ? 12.946 47.810 13.677 1.00 30.24 200 VAL A C 1
ATOM 1495 O O . VAL A 1 200 ? 11.875 47.849 13.079 1.00 37.71 200 VAL A O 1
ATOM 1499 N N . LEU A 1 201 ? 13.699 46.715 13.735 1.00 28.53 201 LEU A N 1
ATOM 1500 C CA . LEU A 1 201 ? 13.368 45.511 12.986 1.00 28.75 201 LEU A CA 1
ATOM 1501 C C . LEU A 1 201 ? 12.235 44.740 13.638 1.00 30.72 201 LEU A C 1
ATOM 1502 O O . LEU A 1 201 ? 12.219 44.560 14.854 1.00 35.28 201 LEU A O 1
ATOM 1507 N N . ASP A 1 202 ? 11.294 44.267 12.832 1.00 32.97 202 ASP A N 1
ATOM 1508 C CA . ASP A 1 202 ? 10.253 43.402 13.367 1.00 44.25 202 ASP A CA 1
ATOM 1509 C C . ASP A 1 202 ? 10.506 41.950 12.984 1.00 34.35 202 ASP A C 1
ATOM 1510 O O . ASP A 1 202 ? 11.454 41.648 12.268 1.00 32.46 202 ASP A O 1
ATOM 1515 N N . SER A 1 203 ? 9.631 41.066 13.452 1.00 36.52 203 SER A N 1
ATOM 1516 C CA . SER A 1 203 ? 9.807 39.632 13.276 1.00 40.06 203 SER A CA 1
ATOM 1517 C C . SER A 1 203 ? 9.870 39.216 11.803 1.00 37.85 203 SER A C 1
ATOM 1518 O O . SER A 1 203 ? 10.622 38.303 11.446 1.00 38.40 203 SER A O 1
ATOM 1521 N N . ARG A 1 204 ? 9.086 39.887 10.959 1.00 38.43 204 ARG A N 1
ATOM 1522 C CA . ARG A 1 204 ? 9.089 39.613 9.521 1.00 40.97 204 ARG A CA 1
ATOM 1523 C C . ARG A 1 204 ? 10.452 39.923 8.907 1.00 36.19 204 ARG A C 1
ATOM 1524 O O . ARG A 1 204 ? 11.017 39.111 8.171 1.00 35.33 204 ARG A O 1
ATOM 1532 N N . GLN A 1 205 ? 10.969 41.108 9.198 1.00 34.29 205 GLN A N 1
ATOM 1533 C CA . GLN A 1 205 ? 12.283 41.497 8.683 1.00 31.68 205 GLN A CA 1
ATOM 1534 C C . GLN A 1 205 ? 13.433 40.616 9.185 1.00 30.57 205 GLN A C 1
ATOM 1535 O O . GLN A 1 205 ? 14.329 40.240 8.405 1.00 28.25 205 GLN A O 1
ATOM 1541 N N . THR A 1 206 ? 13.426 40.273 10.471 1.00 29.27 206 THR A N 1
ATOM 1542 C CA . THR A 1 206 ? 14.514 39.446 11.002 1.00 27.63 206 THR A CA 1
ATOM 1543 C C . THR A 1 206 ? 14.450 38.053 10.404 1.00 28.52 206 THR A C 1
ATOM 1544 O O . THR A 1 206 ? 15.477 37.404 10.221 1.00 29.11 206 THR A O 1
ATOM 1548 N N . ARG A 1 207 ? 13.244 37.607 10.063 1.00 31.02 207 ARG A N 1
ATOM 1549 C CA . ARG A 1 207 ? 13.100 36.335 9.375 1.00 35.05 207 ARG A CA 1
ATOM 1550 C C . ARG A 1 207 ? 13.703 36.399 7.968 1.00 31.58 207 ARG A C 1
ATOM 1551 O O . ARG A 1 207 ? 14.433 35.502 7.564 1.00 31.10 207 ARG A O 1
ATOM 1559 N N . LEU A 1 208 ? 13.401 37.464 7.228 1.00 31.76 208 LEU A N 1
ATOM 1560 C CA . LEU A 1 208 ? 13.983 37.642 5.894 1.00 32.03 208 LEU A CA 1
ATOM 1561 C C . LEU A 1 208 ? 15.496 37.744 5.953 1.00 31.85 208 LEU A C 1
ATOM 1562 O O . LEU A 1 208 ? 16.198 37.192 5.107 1.00 28.18 208 LEU A O 1
ATOM 1567 N N . LEU A 1 209 ? 16.011 38.462 6.943 1.00 26.76 209 LEU A N 1
ATOM 1568 C CA . LEU A 1 209 ? 17.457 38.600 7.026 1.00 26.03 209 LEU A CA 1
ATOM 1569 C C . LEU A 1 209 ? 18.119 37.249 7.291 1.00 24.18 209 LEU A C 1
ATOM 1570 O O . LEU A 1 209 ? 19.113 36.904 6.659 1.00 23.37 209 LEU A O 1
ATOM 1575 N N . LYS A 1 210 ? 17.547 36.474 8.206 1.00 25.53 210 LYS A N 1
ATOM 1576 C CA . LYS A 1 210 ? 18.093 35.159 8.526 1.00 28.31 210 LYS A CA 1
ATOM 1577 C C . LYS A 1 210 ? 18.024 34.221 7.318 1.00 28.53 210 LYS A C 1
ATOM 1578 O O . LYS A 1 210 ? 18.945 33.441 7.090 1.00 32.07 210 LYS A O 1
ATOM 1584 N N . LEU A 1 211 ? 16.945 34.305 6.542 1.00 28.42 211 LEU A N 1
ATOM 1585 C CA . LEU A 1 211 ? 16.818 33.477 5.337 1.00 33.84 211 LEU A CA 1
ATOM 1586 C C . LEU A 1 211 ? 17.935 33.733 4.321 1.00 31.42 211 LEU A C 1
ATOM 1587 O O . LEU A 1 211 ? 18.340 32.812 3.611 1.00 33.45 211 LEU A O 1
ATOM 1592 N N . PHE A 1 212 ? 18.410 34.976 4.244 1.00 26.97 212 PHE A N 1
ATOM 1593 C CA . PHE A 1 212 ? 19.532 35.340 3.367 1.00 26.22 212 PHE A CA 1
ATOM 1594 C C . PHE A 1 212 ? 20.873 35.268 4.100 1.00 24.68 212 PHE A C 1
ATOM 1595 O O . PHE A 1 212 ? 21.919 35.667 3.558 1.00 25.51 212 PHE A O 1
ATOM 1603 N N . SER A 1 213 ? 20.845 34.751 5.326 1.00 25.92 213 SER A N 1
ATOM 1604 C CA . SER A 1 213 ? 22.053 34.611 6.151 1.00 29.12 213 SER A CA 1
ATOM 1605 C C . SER A 1 213 ? 22.762 35.933 6.415 1.00 24.84 213 SER A C 1
ATOM 1606 O O . SER A 1 213 ? 23.988 35.974 6.533 1.00 27.99 213 SER A O 1
ATOM 1609 N N . ILE A 1 214 ? 21.995 37.016 6.507 1.00 23.76 214 ILE A N 1
ATOM 1610 C CA . ILE A 1 214 ? 22.573 38.341 6.690 1.00 19.14 214 ILE A CA 1
ATOM 1611 C C . ILE A 1 214 ? 22.658 38.637 8.184 1.00 24.61 214 ILE A C 1
ATOM 1612 O O . ILE A 1 214 ? 21.640 38.597 8.865 1.00 20.30 214 ILE A O 1
ATOM 1617 N N . CYS A 1 215 ? 23.868 38.906 8.685 1.00 24.52 215 CYS A N 1
ATOM 1618 C CA . CYS A 1 215 ? 24.082 39.140 10.122 1.00 25.01 215 CYS A CA 1
ATOM 1619 C C . CYS A 1 215 ? 24.191 40.619 10.435 1.00 23.02 215 CYS A C 1
ATOM 1620 O O . CYS A 1 215 ? 25.255 41.216 10.241 1.00 28.81 215 CYS A O 1
ATOM 1623 N N . LEU A 1 216 ? 23.108 41.216 10.909 1.00 19.65 216 LEU A N 1
ATOM 1624 C CA . LEU A 1 216 ? 23.087 42.650 11.155 1.00 21.66 216 LEU A CA 1
ATOM 1625 C C . LEU A 1 216 ? 23.403 42.985 12.606 1.00 33.36 216 LEU A C 1
ATOM 1626 O O . LEU A 1 216 ? 23.489 44.153 12.973 1.00 42.58 216 LEU A O 1
ATOM 1631 N N . SER A 1 217 ? 23.547 41.966 13.436 1.00 35.50 217 SER A N 1
ATOM 1632 C CA . SER A 1 217 ? 23.814 42.184 14.852 1.00 32.90 217 SER A CA 1
ATOM 1633 C C . SER A 1 217 ? 25.302 42.027 15.145 1.00 34.87 217 SER A C 1
ATOM 1634 O O . SER A 1 217 ? 25.888 41.016 14.807 1.00 33.53 217 SER A O 1
ATOM 1637 N N . GLU A 1 218 ? 25.911 43.018 15.787 1.00 32.26 218 GLU A N 1
ATOM 1638 C CA . GLU A 1 218 ? 27.335 42.953 16.073 1.00 33.80 218 GLU A CA 1
ATOM 1639 C C . GLU A 1 218 ? 27.618 43.113 17.554 1.00 33.13 218 GLU A C 1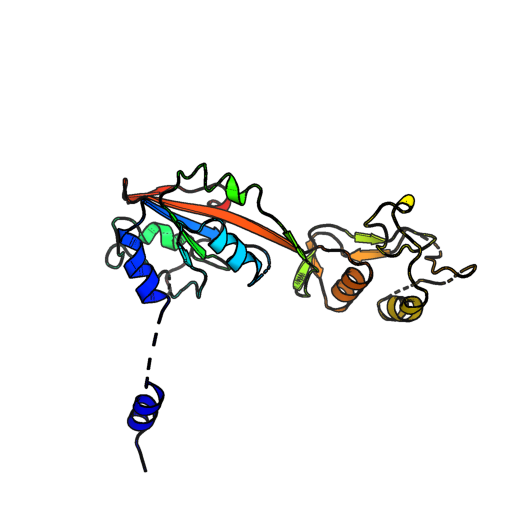
ATOM 1640 O O . GLU A 1 218 ? 27.179 44.077 18.175 1.00 31.85 218 GLU A O 1
ATOM 1646 N N . PHE A 1 219 ? 28.331 42.144 18.119 1.00 26.84 219 PHE A N 1
ATOM 1647 C CA . PHE A 1 219 ? 28.743 42.197 19.506 1.00 23.49 219 PHE A CA 1
ATOM 1648 C C . PHE A 1 219 ? 29.912 43.173 19.596 1.00 29.00 219 PHE A C 1
ATOM 1649 O O . PHE A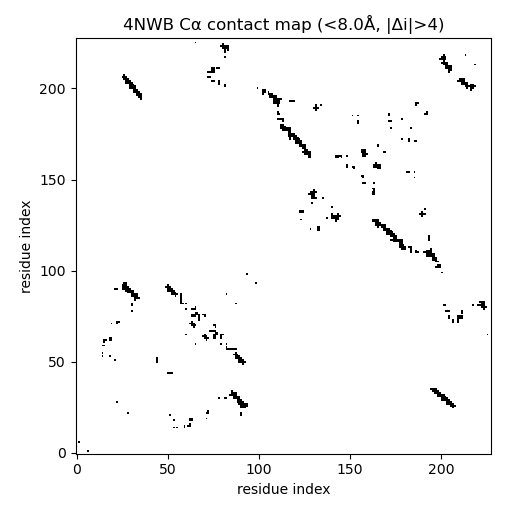 1 219 ? 30.859 43.107 18.811 1.00 27.62 219 PHE A O 1
ATOM 1657 N N . LYS A 1 220 ? 29.828 44.097 20.542 1.00 24.38 220 LYS A N 1
ATOM 1658 C CA . LYS A 1 220 ? 30.790 45.186 2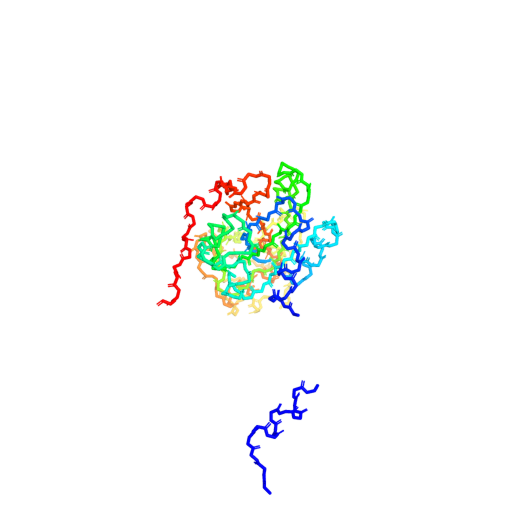0.624 1.00 29.61 220 LYS A CA 1
ATOM 1659 C C . LYS A 1 220 ? 30.814 45.707 22.057 1.00 30.23 220 LYS A C 1
ATOM 1660 O O . LYS A 1 220 ? 29.767 45.854 22.676 1.00 25.28 220 LYS A O 1
ATOM 1666 N N . VAL A 1 221 ? 32.007 45.963 22.590 1.00 25.41 221 VAL A N 1
ATOM 1667 C CA . VAL A 1 221 ? 32.139 46.461 23.964 1.00 28.36 221 VAL A CA 1
ATOM 1668 C C . VAL A 1 221 ? 32.723 47.866 23.929 1.00 30.00 221 VAL A C 1
ATOM 1669 O O . VAL A 1 221 ? 33.686 48.125 23.201 1.00 26.26 221 VAL A O 1
ATOM 1673 N N . SER A 1 222 ? 32.120 48.780 24.689 1.00 24.70 222 SER A N 1
ATOM 1674 C CA . SER A 1 222 ? 32.606 50.157 24.765 1.00 24.96 222 SER A CA 1
ATOM 1675 C C . SER A 1 222 ? 33.014 50.427 26.201 1.00 24.73 222 SER A C 1
ATOM 1676 O O . SER A 1 222 ? 32.218 50.215 27.112 1.00 22.47 222 SER A O 1
ATOM 1679 N N . LEU A 1 223 ? 34.223 50.930 26.405 1.00 23.52 223 LEU A N 1
ATOM 1680 C CA . LEU A 1 223 ? 34.667 51.256 27.764 1.00 22.87 223 LEU A CA 1
ATOM 1681 C C . LEU A 1 223 ? 34.200 52.667 28.118 1.00 19.66 223 LEU A C 1
ATOM 1682 O O . LEU A 1 223 ? 34.460 53.625 27.376 1.00 21.45 223 LEU A O 1
ATOM 1687 N N . LEU A 1 224 ? 33.492 52.800 29.237 1.00 17.90 224 LEU A N 1
ATOM 1688 C CA . LEU A 1 224 ? 32.926 54.091 29.597 1.00 20.63 224 LEU A CA 1
ATOM 1689 C C . LEU A 1 224 ? 33.883 54.928 30.440 1.00 17.46 224 LEU A C 1
ATOM 1690 O O . LEU A 1 224 ? 33.970 56.148 30.309 1.00 22.75 224 LEU A O 1
ATOM 1695 N N . GLY A 1 225 ? 34.583 54.263 31.340 1.00 19.34 225 GLY A N 1
ATOM 1696 C CA . GLY A 1 225 ? 35.472 54.952 32.251 1.00 20.22 225 GLY A CA 1
ATOM 1697 C C . GLY A 1 225 ? 36.043 53.966 33.234 1.00 19.39 225 GLY A C 1
ATOM 1698 O O . GLY A 1 225 ? 35.600 52.811 33.309 1.00 19.02 225 GLY A O 1
ATOM 1699 N N . TYR A 1 226 ? 37.021 54.395 34.020 1.00 20.44 226 TYR A N 1
ATOM 1700 C CA . TYR A 1 226 ? 37.518 53.471 35.031 1.00 17.07 226 TYR A CA 1
ATOM 1701 C C . TYR A 1 226 ? 38.001 54.170 36.285 1.00 17.14 226 TYR A C 1
ATOM 1702 O O . TYR A 1 226 ? 38.449 55.312 36.236 1.00 19.67 226 TYR A O 1
ATOM 1711 N N . TRP A 1 227 ? 37.888 53.467 37.412 1.00 15.90 227 TRP A N 1
ATOM 1712 C CA . TRP A 1 227 ? 38.411 53.965 38.673 1.00 15.34 227 TRP A CA 1
ATOM 1713 C C . TRP A 1 227 ? 39.753 53.281 38.912 1.00 14.66 227 TRP A C 1
ATOM 1714 O O . TRP A 1 227 ? 39.946 52.137 38.515 1.00 19.50 227 TRP A O 1
ATOM 1725 N N . SER A 1 228 ? 40.703 54.008 39.504 1.00 17.76 228 SER A N 1
ATOM 1726 C CA . SER A 1 228 ? 42.026 53.465 39.792 1.00 19.51 228 SER A CA 1
ATOM 1727 C C . SER A 1 228 ? 42.324 53.584 41.272 1.00 16.83 228 SER A C 1
ATOM 1728 O O . SER A 1 228 ? 42.183 54.663 41.845 1.00 19.31 228 SER A O 1
ATOM 1731 N N . SER A 1 229 ? 42.751 52.471 41.868 1.00 16.67 229 SER A N 1
ATOM 1732 C CA A SER A 1 229 ? 43.105 52.400 43.279 0.50 22.68 229 SER A CA 1
ATOM 1733 C CA B SER A 1 229 ? 43.073 52.441 43.289 0.50 22.27 229 SER A CA 1
ATOM 1734 C C . SER A 1 229 ? 44.258 53.339 43.639 1.00 28.38 229 SER A C 1
ATOM 1735 O O . SER A 1 229 ? 44.307 53.900 44.733 1.00 22.57 229 SER A O 1
ATOM 1740 N N . ALA A 1 230 ? 45.209 53.477 42.722 1.00 25.74 230 ALA A N 1
ATOM 1741 C CA . ALA A 1 230 ? 46.373 54.322 42.978 1.00 28.85 230 ALA A CA 1
ATOM 1742 C C . ALA A 1 230 ? 46.019 55.782 43.292 1.00 32.95 230 ALA A C 1
ATOM 1743 O O . ALA A 1 230 ? 46.656 56.416 44.138 1.00 32.82 230 ALA A O 1
ATOM 1745 N N . SER A 1 231 ? 44.999 56.306 42.620 1.00 28.41 231 SER A N 1
ATOM 1746 C CA . SER A 1 231 ? 44.602 57.702 42.760 1.00 24.45 231 SER A CA 1
ATOM 1747 C C . SER A 1 231 ? 43.254 57.908 43.473 1.00 24.70 231 SER A C 1
ATOM 1748 O O . SER A 1 231 ? 42.990 58.990 43.985 1.00 25.53 231 SER A O 1
ATOM 1751 N N . GLY A 1 232 ? 42.412 56.878 43.467 1.00 24.77 232 GLY A N 1
ATOM 1752 C CA . GLY A 1 232 ? 41.032 56.993 43.920 1.00 23.36 232 GLY A CA 1
ATOM 1753 C C . GLY A 1 232 ? 40.192 57.830 42.968 1.00 22.45 232 GLY A C 1
ATOM 1754 O O . GLY A 1 232 ? 39.098 58.283 43.319 1.00 27.50 232 GLY A O 1
ATOM 1755 N N . GLU A 1 233 ? 40.693 58.032 41.752 1.00 22.49 233 GLU A N 1
ATOM 1756 C CA . GLU A 1 233 ? 40.026 58.912 40.798 1.00 19.75 233 GLU A CA 1
ATOM 1757 C C . GLU A 1 233 ? 39.434 58.123 39.648 1.00 18.48 233 GLU A C 1
ATOM 1758 O O . GLU A 1 233 ? 39.907 57.044 39.321 1.00 19.44 233 GLU A O 1
ATOM 1764 N N . VAL A 1 234 ? 38.406 58.689 39.022 1.00 21.15 234 VAL A N 1
ATOM 1765 C CA . VAL A 1 234 ? 37.802 58.069 37.845 1.00 20.79 234 VAL A CA 1
ATOM 1766 C C . VAL A 1 234 ? 38.321 58.742 36.581 1.00 19.07 234 VAL A C 1
ATOM 1767 O O . VAL A 1 234 ? 38.356 59.960 36.498 1.00 24.94 234 VAL A O 1
ATOM 1771 N N . THR A 1 235 ? 38.774 57.936 35.625 1.00 21.03 235 THR A N 1
ATOM 1772 C CA . THR A 1 235 ? 39.164 58.436 34.322 1.00 21.48 235 THR A CA 1
ATOM 1773 C C . THR A 1 235 ? 38.004 58.216 33.374 1.00 20.52 235 THR A C 1
ATOM 1774 O O . THR A 1 235 ? 37.590 57.076 33.167 1.00 24.55 235 THR A O 1
ATOM 1778 N N . GLU A 1 236 ? 37.471 59.306 32.818 1.00 24.21 236 GLU A N 1
ATOM 1779 C CA A GLU A 1 236 ? 36.338 59.206 31.902 0.50 25.36 236 GLU A CA 1
ATOM 1780 C CA B GLU A 1 236 ? 36.341 59.254 31.896 0.50 26.04 236 GLU A CA 1
ATOM 1781 C C . GLU A 1 236 ? 36.820 59.017 30.467 1.00 29.03 236 GLU A C 1
ATOM 1782 O O . GLU A 1 236 ? 37.676 59.745 29.973 1.00 29.24 236 GLU A O 1
ATOM 1793 N N . LEU A 1 237 ? 36.270 58.012 29.802 1.00 24.09 237 LEU A N 1
ATOM 1794 C CA . LEU A 1 237 ? 36.625 57.763 28.409 1.00 31.54 237 LEU A CA 1
ATOM 1795 C C . LEU A 1 237 ? 35.538 58.307 27.492 1.00 35.59 237 LEU A C 1
ATOM 1796 O O . LEU A 1 237 ? 34.443 58.642 27.951 1.00 28.52 237 LEU A O 1
ATOM 1801 N N . GLU A 1 238 ? 35.848 58.408 26.202 1.00 33.03 238 GLU A N 1
ATOM 1802 C CA . GLU A 1 238 ? 34.944 59.040 25.240 1.00 40.46 238 GLU A CA 1
ATOM 1803 C C . GLU A 1 238 ? 33.527 58.485 25.267 1.00 34.32 238 GLU A C 1
ATOM 1804 O O . GLU A 1 238 ? 32.560 59.249 25.341 1.00 33.11 238 GLU A O 1
ATOM 1810 N N . ALA A 1 239 ? 33.399 57.163 25.235 1.00 30.88 239 ALA A N 1
ATOM 1811 C CA . ALA A 1 239 ? 32.077 56.537 25.222 1.00 33.02 239 ALA A CA 1
ATOM 1812 C C . ALA A 1 239 ? 31.254 56.869 26.460 1.00 32.37 239 ALA A C 1
ATOM 1813 O O . ALA A 1 239 ? 30.030 56.819 26.426 1.00 37.03 239 ALA A O 1
ATOM 1815 N N . GLY A 1 240 ? 31.931 57.204 27.553 1.00 33.31 240 GLY A N 1
ATOM 1816 C CA . GLY A 1 240 ? 31.258 57.511 28.798 1.00 32.09 240 GLY A CA 1
ATOM 1817 C C . GLY A 1 240 ? 30.762 58.944 28.870 1.00 34.74 240 GLY A C 1
ATOM 1818 O O . GLY A 1 240 ? 29.911 59.260 29.687 1.00 36.28 240 GLY A O 1
ATOM 1819 N N . LYS A 1 241 ? 31.296 59.813 28.019 1.00 39.12 241 LYS A N 1
ATOM 1820 C CA . LYS A 1 241 ? 30.976 61.236 28.091 1.00 43.16 241 LYS A CA 1
ATOM 1821 C C . LYS A 1 241 ? 29.510 61.538 27.795 1.00 50.75 241 LYS A C 1
ATOM 1822 O O . LYS A 1 241 ? 28.827 62.150 28.614 1.00 51.98 241 LYS A O 1
ATOM 1828 N N . THR A 1 242 ? 29.025 61.089 26.642 1.00 55.19 242 THR A N 1
ATOM 1829 C CA . THR A 1 242 ? 27.666 61.418 26.217 1.00 61.38 242 THR A CA 1
ATOM 1830 C C . THR A 1 242 ? 26.617 60.387 26.629 1.00 56.93 242 THR A C 1
ATOM 1831 O O . THR A 1 242 ? 25.467 60.457 26.196 1.00 59.83 242 THR A O 1
ATOM 1835 N N . ARG A 1 243 ? 27.004 59.440 27.474 1.00 43.64 243 ARG A N 1
ATOM 1836 C CA . ARG A 1 243 ? 26.062 58.434 27.943 1.00 38.29 243 ARG A CA 1
ATOM 1837 C C . ARG A 1 243 ? 25.338 58.921 29.192 1.00 40.60 243 ARG A C 1
ATOM 1838 O O . ARG A 1 243 ? 25.954 59.519 30.073 1.00 39.24 243 ARG A O 1
ATOM 1846 N N . PRO A 1 244 ? 24.020 58.682 29.267 1.00 39.12 244 PRO A N 1
ATOM 1847 C CA . PRO A 1 244 ? 23.281 59.139 30.451 1.00 41.06 244 PRO A CA 1
ATOM 1848 C C . PRO A 1 244 ? 23.822 58.485 31.727 1.00 33.75 244 PRO A C 1
ATOM 1849 O O . PRO A 1 244 ? 24.326 57.355 31.692 1.00 34.34 244 PRO A O 1
ATOM 1853 N N . LYS A 1 245 ? 23.762 59.219 32.832 1.00 34.13 245 LYS A N 1
ATOM 1854 C CA . LYS A 1 245 ? 24.369 58.774 34.084 1.00 28.23 245 LYS A CA 1
ATOM 1855 C C . LYS A 1 245 ? 23.308 58.256 35.055 1.00 35.86 245 LYS A C 1
ATOM 1856 O O . LYS A 1 245 ? 22.123 58.542 34.899 1.00 36.11 245 LYS A O 1
ATOM 1862 N N . ARG A 1 246 ? 23.740 57.495 36.057 1.00 36.43 246 ARG A N 1
ATOM 1863 C CA A ARG A 1 246 ? 22.834 56.899 37.029 0.50 32.81 246 ARG A CA 1
ATOM 1864 C CA B ARG A 1 246 ? 22.799 56.906 37.005 0.50 33.07 246 ARG A CA 1
ATOM 1865 C C . ARG A 1 246 ? 22.202 57.940 37.950 1.00 42.56 246 ARG A C 1
ATOM 1866 O O . ARG A 1 246 ? 22.894 58.821 38.456 1.00 48.35 246 ARG A O 1
ATOM 1881 N N . GLU A 1 247 ? 20.895 57.823 38.158 1.00 54.41 247 GLU A N 1
ATOM 1882 C CA . GLU A 1 247 ? 20.187 58.640 39.127 1.00 60.66 247 GLU A CA 1
ATOM 1883 C C . GLU A 1 247 ? 19.930 57.778 40.362 1.00 61.08 247 GLU A C 1
ATOM 1884 O O . GLU A 1 247 ? 19.431 56.652 40.250 1.00 54.14 247 GLU A O 1
ATOM 1890 N N . GLY A 1 248 ? 20.301 58.292 41.532 1.00 65.70 248 GLY A N 1
ATOM 1891 C CA . GLY A 1 248 ? 20.087 57.578 42.781 1.00 68.52 248 GLY A CA 1
ATOM 1892 C C . GLY A 1 248 ? 18.623 57.257 43.022 1.00 67.80 248 GLY A C 1
ATOM 1893 O O . GLY A 1 248 ? 17.755 58.098 42.794 1.00 64.10 248 GLY A O 1
ATOM 1894 N N . ASN A 1 249 ? 18.353 56.033 43.476 1.00 69.65 249 ASN A N 1
ATOM 1895 C CA . ASN A 1 249 ? 16.985 55.559 43.695 1.00 75.04 249 ASN A CA 1
ATOM 1896 C C . ASN A 1 249 ? 16.341 56.092 44.970 1.00 75.49 249 ASN A C 1
ATOM 1897 O O . ASN A 1 249 ? 15.188 56.528 44.958 1.00 78.77 249 ASN A O 1
ATOM 1902 N N . ARG A 1 250 ? 17.084 56.040 46.070 1.00 70.03 250 ARG A N 1
ATOM 1903 C CA . ARG A 1 250 ? 16.595 56.533 47.355 1.00 67.90 250 ARG A CA 1
ATOM 1904 C C . ARG A 1 250 ? 16.315 58.033 47.305 1.00 70.12 250 ARG A C 1
ATOM 1905 O O . ARG A 1 250 ? 15.349 58.517 47.902 1.00 77.50 250 ARG A O 1
#

Organism: Chaetomium thermophilum (strain DSM 1495 / CBS 144.50 / IMI 039719) (NCBI:txid759272)

Secondary structure (DSSP, 8-state):
---HHHHHHHHT--HHHHHHHHGGG-SEEEEEEEE--HHHHHHHHHHTTTSEEE-S-S---TTT-SSTTT-SSTTGGGGGGG--SSEEEEEESS-HHHHHHHHHH--EEEPPPTTPBPSS-EEEPSEEPBTTTTSS-GGGS-BPPGGGHHHHHHT--B--TTS-EE---EEEE-TTPBP-HHHHHHHHHTT---EEEEEEEEEEEETTTTEEEEPHHHHSSPPPPP--

Nearest PDB structures (foldseek):
  4nwb-assembly1_A  TM=1.004E+00  e=9.263E-49  Thermochaetoides thermophila
  8ia0-assembly1_CF  TM=7.524E-01  e=3.769E-37  Thermochaetoides thermophila DSM 1495
  7ug6-assembly1_W  TM=7.493E-01  e=6.375E-23  Saccharomyces cerevisiae S288C
  7ohy-assembly1_W  TM=7.497E-01  e=1.522E-22  Saccharomyces cerevisiae S288C
  5jcs-assembly1_n  TM=7.174E-01  e=4.627E-19  Saccharomyces cerevisiae S288C

Sequence (228 aa):
KRARVYHLTQVNKRLFSNIRETIPKYQHCFVFSVVDNNRNNNYLKDVRHELNDCRIFFGKTTKLARALGTTPEEEQADDGLHRLTRYLTGTVGLLFTNRRDPADIEESYFSNNLSQVDFARAGTVAPRTVTVPPGIVYSTGGEVPPEHDVVPVSHTLEPELRRLGPVRIKGKVCLGEGYTICKEGEVLDSRQTRLLKLFSICLSEFKVSLLGYWSSSASGEVTEELEAGKTRPKRREGNR